Protein AF-A0A151J7J8-F1 (afdb_monomer)

Mean predicted aligned error: 18.82 Å

Sequence (257 aa):
MEELANWPDKIGDIQYVINNTFHSSIKASLSKLLLGYDKRNHLDSSLIRFLNDLAKTTLVAEILEETRNRDGDIAIKASDKLKQYNKLYYDKHHKTPFLYITHSFVLLHYSASSRTILRRIFALTPTAYKFLEIGIAVEPISYVEITIGDTRIGGNRIVLPQVMWTAFVKKRVDIEQLMQSPTPSSSLVIQGLQTELVKIHDVDNVKLSLCKKCLYTKPSILFMLELEQCVEHVYCELCQYTNGVSEKFKYFVTYLR

Secondary structure (DSSP, 8-state):
------HHHHHHHHHHHHHHSPBTTTTB-HHHHHHS------TTHHHHHHHHHHHHHH--HHHHHHHHHHHHHHHHHHHHHHHHHHHHHHHHH--------TT-PPPP---TT--EEEEEEEESSTTS-EEEEEEEE-STT-EEEEEEEE-STT--EEEE-HHHHHHHHHTHHHHHHHHT-SSTT-EEEETTEEEEEEEETTEEEEEEEETTEEEEESTHHHHHHHTHHHHHHHHHHHHHHHHHHHHHHHHHHHHT-

Nearest PDB structures (foldseek):
  8vl4-assembly1_A  TM=4.090E-01  e=9.868E-01  synthetic construct
  1hl6-assembly1_B  TM=2.237E-01  e=4.461E-01  Drosophila melanogaster
  2x5t-assembly1_A-2  TM=3.992E-01  e=6.786E+00  Sulfolobus islandicus rudivirus 1 variant XX

Foldseek 3Di:
DDDPPDVVVCPVVVVVCQQQPADPVVRGGNCCVVVVDHPPDDPCPVVVVVVVVCVVVVDPPVVVVVVVVVVVVVVVVVVVVVVVVVVVVCVVPPDDPPPPPVPDFDDDDDDVPAQWDSKDWDQLDPVSQKIWMWTWRQDLQIAIWIWTWGDPDVIFIDIADPVQVVQLLVCLVVVVVQVVDPDQFDWDAGPQFIWGFHADPNDTWIWTDHDPTIDIHHVSSNVVSVCVVVNVVSNVVNRVCRVVSSVVSVVVVVVVD

Radius of gyration: 28.57 Å; Cα contacts (8 Å, |Δi|>4): 265; chains: 1; bounding box: 72×51×80 Å

pLDDT: mean 77.73, std 14.64, range [35.25, 93.81]

Organism: NCBI:txid471704

Solvent-accessible surface area (backbone atoms only — not comparable to full-atom values): 15104 Å² total; per-residue (Å²): 143,85,86,89,83,57,67,76,81,41,46,63,59,52,52,49,49,65,33,62,44,74,36,79,92,76,75,42,21,57,43,31,72,76,69,72,51,78,85,80,84,55,91,58,52,64,54,55,50,50,52,54,51,49,57,64,74,72,50,69,63,68,62,58,51,52,50,52,49,52,52,49,52,51,52,50,53,51,50,52,50,50,51,51,50,52,48,54,52,43,63,74,69,54,70,74,80,66,82,75,59,89,90,72,84,61,84,85,79,84,48,101,83,58,63,55,42,82,54,46,76,44,64,50,37,99,83,49,48,31,34,42,35,39,22,35,36,70,41,84,76,28,43,74,42,37,33,42,35,42,71,54,91,89,40,48,67,48,75,41,56,68,73,46,48,56,53,50,53,75,38,44,67,63,53,54,52,57,75,69,49,92,57,84,67,52,69,49,74,49,92,68,39,34,41,33,40,42,70,58,97,88,37,83,31,36,35,42,33,44,92,94,43,58,45,81,39,58,81,38,59,57,61,54,54,72,38,49,67,62,51,52,51,53,51,58,57,50,51,72,46,24,62,62,50,15,53,51,47,48,52,51,58,62,74,76,105

Structure (mmCIF, N/CA/C/O backbone):
data_AF-A0A151J7J8-F1
#
_entry.id   AF-A0A151J7J8-F1
#
loop_
_atom_site.group_PDB
_atom_site.id
_atom_site.type_symbol
_atom_site.label_atom_id
_atom_site.label_alt_id
_atom_site.label_comp_id
_atom_site.label_asym_id
_atom_site.label_entity_id
_atom_site.label_seq_id
_atom_site.pdbx_PDB_ins_code
_atom_site.Cartn_x
_atom_site.Cartn_y
_atom_site.Cartn_z
_atom_site.occupancy
_atom_site.B_iso_or_equiv
_atom_site.auth_seq_id
_atom_site.auth_comp_id
_atom_site.auth_asym_id
_atom_site.auth_atom_id
_atom_site.pdbx_PDB_model_num
ATOM 1 N N . MET A 1 1 ? 4.354 3.310 -64.035 1.00 43.09 1 MET A N 1
ATOM 2 C CA . MET A 1 1 ? 3.870 3.614 -62.673 1.00 43.09 1 MET A CA 1
ATOM 3 C C . MET A 1 1 ? 2.835 2.548 -62.355 1.00 43.09 1 MET A C 1
ATOM 5 O O . MET A 1 1 ? 1.650 2.809 -62.445 1.00 43.09 1 MET A O 1
ATOM 9 N N . GLU A 1 2 ? 3.285 1.311 -62.155 1.00 51.16 2 GLU A N 1
ATOM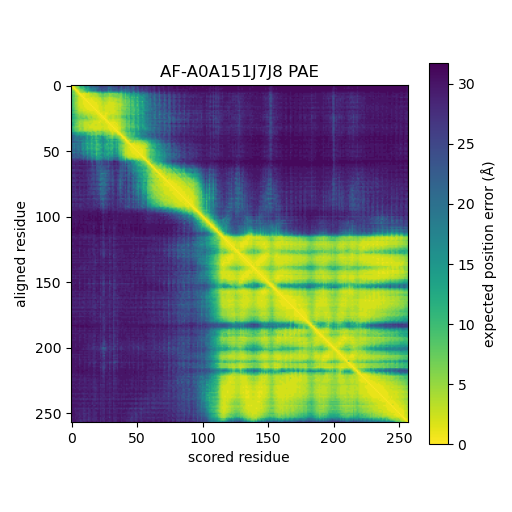 10 C CA . GLU A 1 2 ? 2.396 0.149 -62.050 1.00 51.16 2 GLU A CA 1
ATOM 11 C C . GLU A 1 2 ? 3.191 -0.995 -61.409 1.00 51.16 2 GLU A C 1
ATOM 13 O O . GLU A 1 2 ? 3.944 -1.670 -62.093 1.00 51.16 2 GLU A O 1
ATOM 18 N N . GLU A 1 3 ? 3.136 -1.115 -60.079 1.00 52.53 3 GLU A N 1
ATOM 19 C CA . GLU A 1 3 ? 3.556 -2.324 -59.339 1.00 52.53 3 GLU A CA 1
ATOM 20 C C . GLU A 1 3 ? 3.106 -2.260 -57.862 1.00 52.53 3 GLU A C 1
ATOM 22 O O . GLU A 1 3 ? 3.833 -2.582 -56.928 1.00 52.53 3 GLU A O 1
ATOM 27 N N . LEU A 1 4 ? 1.879 -1.788 -57.615 1.00 57.44 4 LEU A N 1
ATOM 28 C CA . LEU A 1 4 ? 1.305 -1.691 -56.261 1.00 57.44 4 LEU A CA 1
ATOM 29 C C . LEU A 1 4 ? 0.041 -2.549 -56.114 1.00 57.44 4 LEU A C 1
ATOM 31 O O . LEU A 1 4 ? -0.886 -2.206 -55.387 1.00 57.44 4 LEU A O 1
ATOM 35 N N . ALA A 1 5 ? 0.007 -3.681 -56.819 1.00 61.94 5 ALA A N 1
ATOM 36 C CA . ALA A 1 5 ? -1.122 -4.602 -56.849 1.00 61.94 5 ALA A CA 1
ATOM 37 C C . ALA A 1 5 ? -0.647 -6.043 -56.620 1.00 61.94 5 ALA A C 1
ATOM 39 O O . ALA A 1 5 ? -0.431 -6.767 -57.582 1.00 61.94 5 ALA A O 1
ATOM 40 N N . ASN A 1 6 ? -0.427 -6.418 -55.350 1.00 68.56 6 ASN A N 1
ATOM 41 C CA . ASN A 1 6 ? -0.620 -7.792 -54.836 1.00 68.56 6 ASN A CA 1
ATOM 42 C C . ASN A 1 6 ? -0.283 -7.962 -53.341 1.00 68.56 6 ASN A C 1
ATOM 44 O O . ASN A 1 6 ? 0.168 -9.014 -52.894 1.00 68.56 6 ASN A O 1
ATOM 48 N N . TRP A 1 7 ? -0.507 -6.932 -52.518 1.00 72.19 7 TRP A N 1
ATOM 49 C CA . TRP A 1 7 ? -0.252 -7.042 -51.078 1.00 72.19 7 TRP A CA 1
ATOM 50 C C . TRP A 1 7 ? -1.057 -8.158 -50.368 1.00 72.19 7 TRP A C 1
ATOM 52 O O . TRP A 1 7 ? -0.475 -8.772 -49.472 1.00 72.19 7 TRP A O 1
ATOM 62 N N . PRO A 1 8 ? -2.315 -8.496 -50.749 1.00 82.31 8 PRO A N 1
ATOM 63 C CA . PRO A 1 8 ? -3.064 -9.572 -50.096 1.00 82.31 8 PRO A CA 1
ATOM 64 C C . PRO A 1 8 ? -2.399 -10.937 -50.303 1.00 82.31 8 PRO A C 1
ATOM 66 O O . PRO A 1 8 ? 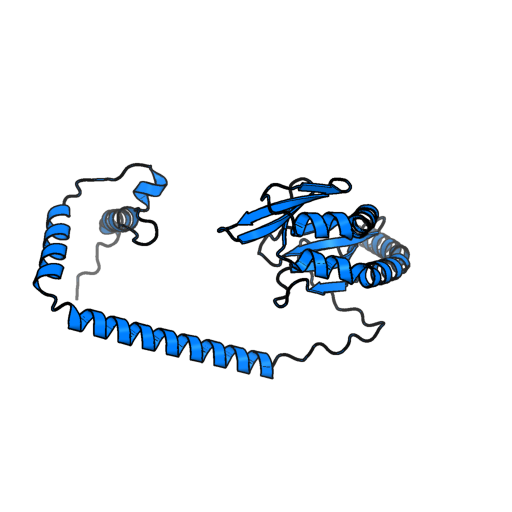-2.266 -11.709 -49.355 1.00 82.31 8 PRO A O 1
ATOM 69 N N . ASP A 1 9 ? -1.871 -11.176 -51.504 1.00 82.44 9 ASP A N 1
ATOM 70 C CA . ASP A 1 9 ? -1.157 -12.407 -51.861 1.00 82.44 9 ASP A CA 1
ATOM 71 C C . ASP A 1 9 ? 0.191 -12.530 -51.129 1.00 82.44 9 ASP A C 1
ATOM 73 O O . ASP A 1 9 ? 0.762 -13.616 -51.041 1.00 82.44 9 ASP A O 1
ATOM 77 N N . LYS A 1 10 ? 0.697 -11.426 -50.560 1.00 80.12 10 LYS A N 1
ATOM 78 C CA . LYS A 1 10 ? 1.941 -11.362 -49.778 1.00 80.12 10 LYS A CA 1
ATOM 79 C C . LYS A 1 10 ? 1.739 -11.394 -48.269 1.00 80.12 10 LYS A C 1
ATOM 81 O O . LYS A 1 10 ? 2.725 -11.514 -47.542 1.00 80.12 10 LYS A O 1
ATOM 86 N N . ILE A 1 11 ? 0.500 -11.354 -47.771 1.00 83.06 11 ILE A N 1
ATOM 87 C CA . ILE A 1 11 ? 0.234 -11.433 -46.325 1.00 83.06 11 ILE A CA 1
ATOM 88 C C . ILE A 1 11 ? 0.779 -12.737 -45.738 1.00 83.06 11 ILE A C 1
ATOM 90 O O . ILE A 1 11 ? 1.384 -12.708 -44.668 1.00 83.06 11 ILE A O 1
ATOM 94 N N . GLY A 1 12 ? 0.603 -13.862 -46.439 1.00 80.44 12 GLY A N 1
ATOM 95 C CA . GLY A 1 12 ? 1.114 -15.161 -45.992 1.00 80.44 12 GLY A CA 1
ATOM 96 C C . GLY A 1 12 ? 2.635 -15.158 -45.824 1.00 80.44 12 GLY A C 1
ATOM 97 O O . GLY A 1 12 ? 3.141 -15.571 -44.779 1.00 80.44 12 GLY A O 1
ATOM 98 N N . ASP A 1 13 ? 3.349 -14.605 -46.807 1.00 77.50 13 ASP A N 1
ATOM 99 C CA . ASP A 1 13 ? 4.809 -14.469 -46.793 1.00 77.50 13 ASP A CA 1
ATOM 100 C C . ASP A 1 13 ? 5.272 -13.551 -45.647 1.00 77.50 13 ASP A C 1
ATOM 102 O O . ASP A 1 13 ? 6.179 -13.890 -44.886 1.00 77.50 13 ASP A O 1
ATOM 106 N N . ILE A 1 14 ? 4.606 -12.407 -45.459 1.00 77.88 14 ILE A N 1
ATOM 107 C CA . ILE A 1 14 ? 4.923 -11.442 -44.395 1.00 77.88 14 ILE A CA 1
ATOM 108 C C . ILE A 1 14 ? 4.687 -12.056 -43.011 1.00 77.88 14 ILE A C 1
ATOM 110 O O . ILE A 1 14 ? 5.547 -11.971 -42.131 1.00 77.88 14 ILE A O 1
ATOM 114 N N . GLN A 1 15 ? 3.542 -12.708 -42.809 1.00 80.88 15 GLN A N 1
ATOM 115 C CA . GLN A 1 15 ? 3.214 -13.370 -41.549 1.00 80.88 15 GLN A CA 1
ATOM 116 C C . GLN A 1 15 ? 4.198 -14.507 -41.253 1.00 80.88 15 GLN A C 1
ATOM 118 O O . GLN A 1 15 ? 4.600 -14.702 -40.103 1.00 80.88 15 GLN A O 1
ATOM 123 N N . TYR A 1 16 ? 4.630 -15.233 -42.285 1.00 80.44 16 TYR A N 1
ATOM 124 C CA . TYR A 1 16 ? 5.657 -16.254 -42.159 1.00 80.44 16 TYR A CA 1
ATOM 125 C C . TYR A 1 16 ? 6.996 -15.664 -41.696 1.00 80.44 16 TYR A C 1
ATOM 127 O O . TYR A 1 16 ? 7.579 -16.179 -40.737 1.00 80.44 16 TYR A O 1
ATOM 135 N N . VAL A 1 17 ? 7.457 -14.570 -42.310 1.00 78.19 17 VAL A N 1
ATOM 136 C CA . VAL A 1 17 ? 8.714 -13.899 -41.940 1.00 78.19 17 VAL A CA 1
ATOM 137 C C . VAL A 1 17 ? 8.657 -13.387 -40.501 1.00 78.19 17 VAL A C 1
ATOM 139 O O . VAL A 1 17 ? 9.540 -13.709 -39.705 1.00 78.19 17 VAL A O 1
ATOM 142 N N . ILE A 1 18 ? 7.602 -12.662 -40.123 1.00 81.06 18 ILE A N 1
ATOM 143 C CA . ILE A 1 18 ? 7.459 -12.097 -38.771 1.00 81.06 18 ILE A CA 1
ATOM 144 C C . ILE A 1 18 ? 7.490 -13.201 -37.706 1.00 81.06 18 ILE A C 1
ATOM 146 O O . ILE A 1 18 ? 8.188 -13.081 -36.700 1.00 81.06 18 ILE A O 1
ATOM 150 N N . ASN A 1 19 ? 6.780 -14.306 -37.939 1.00 81.38 19 ASN A N 1
ATOM 151 C CA . ASN A 1 19 ? 6.660 -15.368 -36.945 1.00 81.38 19 ASN A CA 1
ATOM 152 C C . ASN A 1 19 ? 7.917 -16.236 -36.812 1.00 81.38 19 ASN A C 1
ATOM 154 O O . ASN A 1 19 ? 8.114 -16.851 -35.763 1.00 81.38 19 ASN A O 1
ATOM 158 N N . ASN A 1 20 ? 8.764 -16.305 -37.843 1.00 77.38 20 ASN A N 1
ATOM 159 C CA . ASN A 1 20 ? 9.940 -17.182 -37.864 1.00 77.38 20 ASN A CA 1
ATOM 160 C C . ASN A 1 20 ? 11.280 -16.433 -37.811 1.00 77.38 20 ASN A C 1
ATOM 162 O O . ASN A 1 20 ? 12.325 -17.076 -37.729 1.00 77.38 20 ASN A O 1
ATOM 166 N N . THR A 1 21 ? 11.274 -15.099 -37.787 1.00 79.38 21 THR A N 1
ATOM 167 C CA . THR A 1 21 ? 12.495 -14.309 -37.590 1.00 79.38 21 THR A CA 1
ATOM 168 C C . THR A 1 21 ? 13.031 -14.500 -36.169 1.00 79.38 21 THR A C 1
ATOM 170 O O . THR A 1 21 ? 12.295 -14.428 -35.182 1.00 79.38 21 THR A O 1
ATOM 173 N N . PHE A 1 22 ? 14.332 -14.765 -36.060 1.00 78.75 22 PHE A N 1
ATOM 174 C CA . PHE A 1 22 ? 15.010 -14.963 -34.783 1.00 78.75 22 PHE A CA 1
ATOM 175 C C . PHE A 1 22 ? 15.194 -13.636 -34.043 1.00 78.75 22 PHE A C 1
ATOM 177 O O . PHE A 1 22 ? 15.801 -12.702 -34.566 1.00 78.75 22 PHE A O 1
ATOM 184 N N . HIS A 1 23 ? 14.734 -13.572 -32.793 1.00 79.50 23 HIS A N 1
ATOM 185 C CA . HIS A 1 23 ? 14.950 -12.415 -31.935 1.00 79.50 23 HIS A CA 1
ATOM 186 C C . HIS A 1 23 ? 16.185 -12.622 -31.049 1.00 79.50 23 HIS A C 1
ATOM 188 O O . HIS A 1 23 ? 16.201 -13.497 -30.179 1.00 79.50 23 HIS A O 1
ATOM 194 N N . SER A 1 24 ? 17.206 -11.775 -31.203 1.00 73.31 24 SER A N 1
ATOM 195 C CA . SER A 1 24 ? 18.504 -11.925 -30.522 1.00 73.31 24 SER A CA 1
ATOM 196 C C . SER A 1 24 ? 18.418 -11.868 -28.991 1.00 73.31 24 SER A C 1
ATOM 198 O O . SER A 1 24 ? 19.052 -12.679 -28.319 1.00 73.31 24 SER A O 1
ATOM 200 N N . SER A 1 25 ? 17.592 -10.982 -28.423 1.00 72.75 25 SER A N 1
ATOM 201 C CA . SER A 1 25 ? 17.438 -10.856 -26.961 1.00 72.75 25 SER A CA 1
ATOM 202 C C . SER A 1 25 ? 16.738 -12.049 -26.302 1.00 72.75 25 SER A C 1
ATOM 204 O O . SER A 1 25 ? 17.083 -12.414 -25.183 1.00 72.75 25 SER A O 1
ATOM 206 N N . ILE A 1 26 ? 15.765 -12.662 -26.985 1.00 78.06 26 ILE A N 1
ATOM 207 C CA . ILE A 1 26 ? 14.956 -13.776 -26.454 1.00 78.06 26 ILE A CA 1
ATOM 208 C C . ILE A 1 26 ? 15.567 -15.128 -26.863 1.00 78.06 26 ILE A C 1
ATOM 210 O O . ILE A 1 26 ? 15.209 -16.175 -26.333 1.00 78.06 26 ILE A O 1
ATOM 214 N N . LYS A 1 27 ? 16.528 -15.108 -27.796 1.00 81.81 27 LYS A N 1
ATOM 215 C CA . LYS A 1 27 ? 17.177 -16.285 -28.384 1.00 81.81 27 LYS A CA 1
ATOM 216 C C . LYS A 1 27 ? 16.174 -17.290 -28.979 1.00 81.81 27 LYS A C 1
ATOM 218 O O . LYS A 1 27 ? 16.425 -18.497 -28.997 1.00 81.81 27 LYS A O 1
ATOM 223 N N . ALA A 1 28 ? 15.038 -16.794 -29.474 1.00 82.06 28 ALA A N 1
ATOM 224 C CA . ALA A 1 28 ? 13.950 -17.586 -30.047 1.00 82.06 28 ALA A CA 1
ATOM 225 C C . ALA A 1 28 ? 13.150 -16.778 -31.085 1.00 82.06 28 ALA A C 1
ATOM 227 O O . ALA A 1 28 ? 13.176 -15.547 -31.071 1.00 82.06 28 ALA A O 1
ATOM 228 N N . SER A 1 29 ? 12.439 -17.471 -31.980 1.00 83.19 29 SER A N 1
ATOM 229 C CA . SER A 1 29 ? 11.393 -16.886 -32.829 1.00 83.19 29 SER A CA 1
ATOM 230 C C . SER A 1 29 ? 10.035 -16.927 -32.121 1.00 83.19 29 SER A C 1
ATOM 232 O O . SER A 1 29 ? 9.831 -17.698 -31.177 1.00 83.19 29 SER A O 1
ATOM 234 N N . LEU A 1 30 ? 9.077 -16.133 -32.602 1.00 82.81 30 LEU A N 1
ATOM 235 C CA . LEU A 1 30 ? 7.724 -16.113 -32.047 1.00 82.81 30 LEU A CA 1
ATOM 236 C C . LEU A 1 30 ? 7.020 -17.473 -32.211 1.00 82.81 30 LEU A C 1
ATOM 238 O O . LEU A 1 30 ? 6.363 -17.945 -31.287 1.00 82.81 30 LEU A O 1
ATOM 242 N N . SER A 1 31 ? 7.235 -18.154 -33.342 1.00 83.25 31 SER A N 1
ATOM 243 C CA . SER A 1 31 ? 6.735 -19.512 -33.592 1.00 83.25 31 SER A CA 1
ATOM 244 C C . SER A 1 31 ? 7.293 -20.540 -32.606 1.00 83.25 31 SER A C 1
ATOM 246 O O . SER A 1 31 ? 6.549 -21.393 -32.124 1.00 83.25 31 SER A O 1
ATOM 248 N N . LYS A 1 32 ? 8.573 -20.423 -32.237 1.00 83.62 32 LYS A N 1
ATOM 249 C CA . LYS A 1 32 ? 9.222 -21.295 -31.251 1.00 83.62 32 LYS A CA 1
ATOM 250 C C . LYS A 1 32 ? 8.682 -21.074 -29.839 1.00 83.62 32 LYS A C 1
ATOM 252 O O . LYS A 1 32 ? 8.519 -22.039 -29.101 1.00 83.62 32 LYS A O 1
ATOM 257 N N . LEU A 1 33 ? 8.386 -19.826 -29.475 1.00 84.12 33 LEU A N 1
ATOM 258 C CA . LEU A 1 33 ? 7.772 -19.490 -28.185 1.00 84.12 33 LEU A CA 1
ATOM 259 C C . LEU A 1 33 ? 6.326 -19.984 -28.089 1.00 84.12 33 LEU A C 1
ATOM 261 O O . LEU A 1 33 ? 5.919 -20.473 -27.042 1.00 84.12 33 LEU A O 1
ATOM 265 N N . LEU A 1 34 ? 5.561 -19.853 -29.175 1.00 83.19 34 LEU A N 1
ATOM 266 C CA . LEU A 1 34 ? 4.136 -20.172 -29.184 1.00 83.19 34 LEU A CA 1
ATOM 267 C C . LEU A 1 34 ? 3.861 -21.675 -29.336 1.00 83.19 34 LEU A C 1
ATOM 269 O O . LEU A 1 34 ? 2.937 -22.191 -28.718 1.00 83.19 34 LEU A O 1
ATOM 273 N N . LEU A 1 35 ? 4.641 -22.371 -30.170 1.00 82.25 35 LEU A N 1
ATOM 274 C CA . LEU A 1 35 ? 4.372 -23.760 -30.566 1.00 82.25 35 LEU A CA 1
ATOM 275 C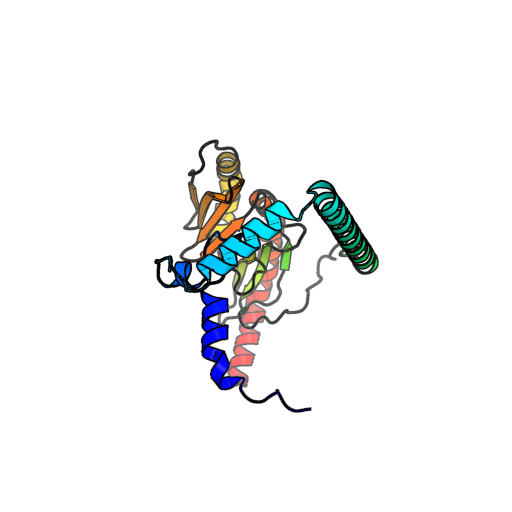 C . LEU A 1 35 ? 5.427 -24.758 -30.067 1.00 82.25 35 LEU A C 1
ATOM 277 O O . LEU A 1 35 ? 5.262 -25.962 -30.241 1.00 82.25 35 LEU A O 1
ATOM 281 N N . GLY A 1 36 ? 6.514 -24.287 -29.450 1.00 77.81 36 GLY A N 1
ATOM 282 C CA . GLY A 1 36 ? 7.513 -25.139 -28.797 1.00 77.81 36 GLY A CA 1
ATOM 283 C C . GLY A 1 36 ? 8.473 -25.886 -29.731 1.00 77.81 36 GLY A C 1
ATOM 284 O O . GLY A 1 36 ? 9.344 -26.600 -29.241 1.00 77.81 36 GLY A O 1
ATOM 285 N N . TYR A 1 37 ? 8.376 -25.717 -31.054 1.00 67.06 37 TYR A N 1
ATOM 286 C CA . TYR A 1 37 ? 9.304 -26.319 -32.015 1.00 67.06 37 TYR A CA 1
ATOM 287 C C . TYR A 1 37 ? 9.989 -25.277 -32.901 1.00 67.06 37 TYR A C 1
ATOM 289 O O . TYR A 1 37 ? 9.431 -24.243 -33.262 1.00 67.06 37 TYR A O 1
ATOM 297 N N . ASP A 1 38 ? 11.240 -25.573 -33.244 1.00 62.56 38 ASP A N 1
ATOM 298 C CA . ASP A 1 38 ? 12.091 -24.753 -34.098 1.00 62.56 38 ASP A CA 1
ATOM 299 C C . ASP A 1 38 ? 11.994 -25.295 -35.531 1.00 62.56 38 ASP A C 1
ATOM 301 O O . ASP A 1 38 ? 12.341 -26.455 -35.772 1.00 62.56 38 ASP A O 1
ATOM 305 N N . LYS A 1 39 ? 11.496 -24.501 -36.487 1.00 62.06 39 LYS A N 1
ATOM 306 C CA . LYS A 1 39 ? 11.446 -24.907 -37.902 1.00 62.06 39 LYS A CA 1
ATOM 307 C C . LYS A 1 39 ? 12.849 -24.820 -38.510 1.00 62.06 39 LYS A C 1
ATOM 309 O O . LYS A 1 39 ? 13.188 -23.882 -39.224 1.00 62.06 39 LYS A O 1
ATOM 314 N N . ARG A 1 40 ? 13.681 -25.816 -38.211 1.00 52.34 40 ARG A N 1
ATOM 315 C CA . ARG A 1 40 ? 14.976 -26.025 -38.867 1.00 52.34 40 ARG A CA 1
ATOM 316 C C . ARG A 1 40 ? 14.705 -26.558 -40.282 1.00 52.34 40 ARG A C 1
ATOM 318 O O . ARG A 1 40 ? 13.955 -27.519 -40.410 1.00 52.34 40 ARG A O 1
ATOM 325 N N . ASN A 1 41 ? 15.307 -25.935 -41.303 1.00 55.88 41 ASN A N 1
ATOM 326 C CA . ASN A 1 41 ? 15.173 -26.208 -42.755 1.00 55.88 41 ASN A CA 1
ATOM 327 C C . ASN A 1 41 ? 14.118 -25.374 -43.512 1.00 55.88 41 ASN A C 1
ATOM 329 O O . ASN A 1 41 ? 13.270 -25.918 -44.215 1.00 55.88 41 ASN A O 1
ATOM 333 N N . HIS A 1 42 ? 14.186 -24.043 -43.422 1.00 63.91 42 HIS A N 1
ATOM 334 C CA . HIS A 1 42 ? 13.498 -23.186 -44.394 1.00 63.91 42 HIS A CA 1
ATOM 335 C C . HIS A 1 42 ? 14.274 -23.132 -45.730 1.00 63.91 42 HIS A C 1
ATOM 337 O O . HIS A 1 42 ? 15.504 -23.274 -45.751 1.00 63.91 42 HIS A O 1
ATOM 343 N N . LEU A 1 43 ? 13.560 -22.898 -46.839 1.00 59.75 43 LEU A N 1
ATOM 344 C CA . LEU A 1 43 ? 14.117 -22.755 -48.198 1.00 59.75 43 LEU A CA 1
ATOM 345 C C . LEU A 1 43 ? 15.248 -21.708 -48.263 1.00 59.75 43 LEU A C 1
ATOM 347 O O . LEU A 1 43 ? 16.248 -21.910 -48.945 1.00 59.75 43 LEU A O 1
ATOM 351 N N . ASP A 1 44 ? 15.160 -20.657 -47.444 1.00 59.91 44 ASP A N 1
ATOM 352 C CA . ASP A 1 44 ? 16.117 -19.540 -47.459 1.00 59.91 44 ASP A CA 1
ATOM 353 C C . ASP A 1 44 ? 17.400 -19.800 -46.645 1.00 59.91 44 ASP A C 1
ATOM 355 O O . ASP A 1 44 ? 18.213 -18.902 -46.437 1.00 59.91 44 ASP A O 1
ATOM 359 N N . SER A 1 45 ? 17.604 -21.017 -46.129 1.00 66.19 45 SER A N 1
ATOM 360 C CA . SER A 1 45 ? 18.740 -21.339 -45.245 1.00 66.19 45 SER A CA 1
ATOM 361 C C . SER A 1 45 ? 20.077 -21.207 -45.969 1.00 66.19 45 SER A C 1
ATOM 363 O O . SER A 1 45 ? 21.062 -20.748 -45.388 1.00 66.19 45 SER A O 1
ATOM 365 N N . SER A 1 46 ? 20.085 -21.505 -47.269 1.00 62.41 46 SER A N 1
ATOM 366 C CA . SER A 1 46 ? 21.234 -21.271 -48.141 1.00 62.41 46 SER A CA 1
ATOM 367 C C . SER A 1 46 ? 21.524 -19.778 -48.324 1.00 62.41 46 SER A C 1
ATOM 369 O O . SER A 1 46 ? 22.686 -19.379 -48.294 1.00 62.41 46 SER A O 1
ATOM 371 N N . LEU A 1 47 ? 20.484 -18.944 -48.451 1.00 65.12 47 LEU A N 1
ATOM 372 C CA . LEU A 1 47 ? 20.620 -17.493 -48.600 1.00 65.12 47 LEU A CA 1
ATOM 373 C C . LEU A 1 47 ? 21.119 -16.846 -47.303 1.00 65.12 47 LEU A C 1
ATOM 375 O O . LEU A 1 47 ? 22.047 -16.048 -47.338 1.00 65.12 47 LEU A O 1
ATOM 379 N N . ILE A 1 48 ? 20.569 -17.234 -46.150 1.00 65.94 48 ILE A N 1
ATOM 380 C CA . ILE A 1 48 ? 21.031 -16.743 -44.844 1.00 65.94 48 ILE A CA 1
ATOM 381 C C . ILE A 1 48 ? 22.487 -17.146 -44.594 1.00 65.94 48 ILE A C 1
ATOM 383 O O . ILE A 1 48 ? 23.268 -16.344 -44.084 1.00 65.94 48 ILE A O 1
ATOM 387 N N . ARG A 1 49 ? 22.884 -18.370 -44.960 1.00 70.25 49 ARG A N 1
ATOM 388 C CA . ARG A 1 49 ? 24.282 -18.803 -44.845 1.00 70.25 49 ARG A CA 1
ATOM 389 C C . ARG A 1 49 ? 25.190 -17.982 -45.760 1.00 70.25 49 ARG A C 1
ATOM 391 O O . ARG A 1 49 ? 26.194 -17.467 -45.288 1.00 70.25 49 ARG A O 1
ATOM 398 N N . PHE A 1 50 ? 24.787 -17.785 -47.014 1.00 74.50 50 PHE A N 1
ATOM 399 C CA . PHE A 1 50 ? 25.517 -16.958 -47.973 1.00 74.50 50 PHE A CA 1
ATOM 400 C C . PHE A 1 50 ? 25.675 -15.509 -47.494 1.00 74.50 50 PHE A C 1
ATOM 402 O O . PHE A 1 50 ? 26.778 -14.983 -47.525 1.00 74.50 50 PHE A O 1
ATOM 409 N N . LEU A 1 51 ? 24.612 -14.877 -46.986 1.00 68.50 51 LEU A N 1
ATOM 410 C CA . LEU A 1 51 ? 24.665 -13.513 -46.451 1.00 68.50 51 LEU A CA 1
ATOM 411 C C . LEU A 1 51 ? 25.552 -13.410 -45.205 1.00 68.50 51 LEU A C 1
ATOM 413 O O . LEU A 1 51 ? 26.271 -12.428 -45.050 1.00 68.50 51 LEU A O 1
ATOM 417 N N . ASN A 1 52 ? 25.539 -14.422 -44.334 1.00 67.12 52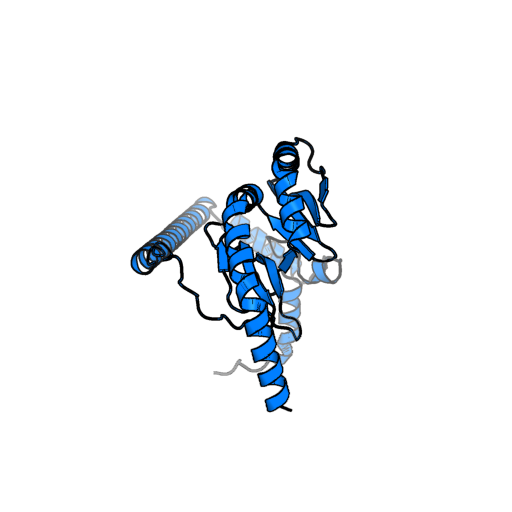 ASN A N 1
ATOM 418 C CA . ASN A 1 52 ? 26.429 -14.470 -43.174 1.00 67.12 52 ASN A CA 1
ATOM 419 C C . ASN A 1 52 ? 27.891 -14.671 -43.574 1.00 67.12 52 ASN A C 1
ATOM 421 O O . ASN A 1 52 ? 28.772 -14.073 -42.963 1.00 67.12 52 ASN A O 1
ATOM 425 N N . ASP A 1 53 ? 28.157 -15.492 -44.585 1.00 74.69 53 ASP A N 1
ATOM 426 C CA . ASP A 1 53 ? 29.510 -15.694 -45.095 1.00 74.69 53 ASP A CA 1
ATOM 427 C C . ASP A 1 53 ? 30.003 -14.436 -45.824 1.00 74.69 53 ASP A C 1
ATOM 429 O O . ASP A 1 53 ? 31.120 -13.999 -45.567 1.00 74.69 53 ASP A O 1
ATOM 433 N N . LEU A 1 54 ? 29.138 -13.768 -46.597 1.00 64.62 54 LEU A N 1
ATOM 434 C CA . LEU A 1 54 ? 29.415 -12.483 -47.244 1.00 64.62 54 LEU A CA 1
ATOM 435 C C . LEU A 1 54 ? 29.694 -11.370 -46.220 1.00 64.62 54 LEU A C 1
ATOM 437 O O . LEU A 1 54 ? 30.631 -10.589 -46.393 1.00 64.62 54 LEU A O 1
ATOM 441 N N . ALA A 1 55 ? 28.910 -11.306 -45.139 1.00 59.25 55 ALA A N 1
ATOM 442 C CA . ALA A 1 55 ? 29.126 -10.371 -44.038 1.00 59.25 55 ALA A CA 1
ATOM 443 C C . ALA A 1 55 ? 30.453 -10.643 -43.312 1.00 59.25 55 ALA A C 1
ATOM 445 O O . ALA A 1 55 ? 31.126 -9.703 -42.901 1.00 59.25 55 ALA A O 1
ATOM 446 N N . LYS A 1 56 ? 30.870 -11.910 -43.198 1.00 63.12 56 LYS A N 1
ATOM 447 C CA . LYS A 1 56 ? 32.171 -12.278 -42.621 1.00 63.12 56 LYS A CA 1
ATOM 448 C C . LYS A 1 56 ? 33.347 -11.966 -43.546 1.00 63.12 56 LYS A C 1
ATOM 450 O O . LYS A 1 56 ? 34.404 -11.605 -43.045 1.00 63.12 56 LYS A O 1
ATOM 455 N N . THR A 1 57 ? 33.196 -12.102 -44.866 1.00 59.53 57 THR A N 1
ATOM 456 C CA . THR A 1 57 ? 34.292 -11.870 -45.826 1.00 59.53 57 THR A CA 1
ATOM 457 C C . THR A 1 57 ? 34.464 -10.412 -46.239 1.00 59.53 57 THR A C 1
ATOM 459 O O . THR A 1 57 ? 35.559 -10.030 -46.633 1.00 59.53 57 THR A O 1
ATOM 462 N N . THR A 1 58 ? 33.413 -9.592 -46.168 1.00 48.41 58 THR A N 1
ATOM 463 C CA . THR A 1 58 ? 33.438 -8.209 -46.693 1.00 48.41 58 THR A CA 1
ATOM 464 C C . THR A 1 58 ? 33.752 -7.160 -45.616 1.00 48.41 58 THR A C 1
ATOM 466 O O . THR A 1 58 ? 33.983 -5.997 -45.936 1.00 48.41 58 THR A O 1
ATOM 469 N N . LEU A 1 59 ? 33.787 -7.535 -44.333 1.00 50.00 59 LEU A N 1
ATOM 470 C CA . LEU A 1 59 ? 33.954 -6.585 -43.234 1.00 50.00 59 LEU A CA 1
ATOM 471 C C . LEU A 1 59 ? 35.383 -6.568 -42.689 1.00 50.00 59 LEU A C 1
ATOM 473 O O . LEU A 1 59 ? 35.790 -7.429 -41.914 1.00 50.00 59 LEU A O 1
ATOM 477 N N . VAL A 1 60 ? 36.106 -5.497 -43.022 1.00 54.12 60 VAL A N 1
ATOM 478 C CA . VAL A 1 60 ? 37.149 -4.939 -42.155 1.00 54.12 60 VAL A CA 1
ATOM 479 C C . VAL A 1 60 ? 36.469 -4.594 -40.825 1.00 54.12 60 VAL A C 1
ATOM 481 O O . VAL A 1 60 ? 35.790 -3.574 -40.709 1.00 54.12 60 VAL A O 1
ATOM 484 N N . ALA A 1 61 ? 36.572 -5.504 -39.854 1.00 54.19 61 ALA A N 1
ATOM 485 C CA . ALA A 1 61 ? 35.854 -5.457 -38.580 1.00 54.19 61 ALA A CA 1
ATOM 486 C C . ALA A 1 61 ? 36.084 -4.150 -37.791 1.00 54.19 61 ALA A C 1
ATOM 488 O O . ALA A 1 61 ? 35.193 -3.709 -37.070 1.00 54.19 61 ALA A O 1
ATOM 489 N N . GLU A 1 62 ? 37.220 -3.479 -37.999 1.00 56.12 62 GLU A N 1
ATOM 490 C CA . GLU A 1 62 ? 37.571 -2.222 -37.322 1.00 56.12 62 GLU A CA 1
ATOM 491 C C . GLU A 1 62 ? 36.658 -1.039 -37.694 1.00 56.12 62 GLU A C 1
ATOM 493 O O . GLU A 1 62 ? 36.263 -0.271 -36.819 1.00 56.12 62 GLU A O 1
ATOM 498 N N . ILE A 1 63 ? 36.244 -0.899 -38.961 1.00 58.53 63 ILE A N 1
ATOM 499 C CA . ILE A 1 63 ? 35.473 0.280 -39.410 1.00 58.53 63 ILE A CA 1
ATOM 500 C C . ILE A 1 63 ? 34.038 0.237 -38.863 1.00 58.53 63 ILE A C 1
ATOM 502 O O . ILE A 1 63 ? 33.462 1.265 -38.500 1.00 58.53 63 ILE A O 1
ATOM 506 N N . LEU A 1 64 ? 33.445 -0.956 -38.772 1.00 56.41 64 LEU A N 1
ATOM 507 C CA . LEU A 1 64 ? 32.059 -1.115 -38.333 1.00 56.41 64 LEU A CA 1
ATOM 508 C C . LEU A 1 64 ? 31.932 -1.053 -36.804 1.00 56.41 64 LEU A C 1
ATOM 510 O O . LEU A 1 64 ? 30.958 -0.486 -36.308 1.00 56.41 64 LEU A O 1
ATOM 514 N N . GLU A 1 65 ? 32.928 -1.544 -36.058 1.00 57.22 65 GLU A N 1
ATOM 515 C CA . GLU A 1 65 ? 32.998 -1.338 -34.606 1.00 57.22 65 GLU A CA 1
ATOM 516 C C . GLU A 1 65 ? 33.207 0.134 -34.245 1.00 57.22 65 GLU A C 1
ATOM 518 O O . GLU A 1 65 ? 32.499 0.645 -33.379 1.00 57.22 65 GLU A O 1
ATOM 523 N N . GLU A 1 66 ? 34.081 0.861 -34.947 1.00 61.56 66 GLU A N 1
ATOM 524 C CA . GLU A 1 66 ? 34.243 2.301 -34.718 1.00 61.56 66 GLU A CA 1
ATOM 525 C C . GLU A 1 66 ? 32.967 3.096 -35.003 1.00 61.56 66 GLU A C 1
ATOM 527 O O . GLU A 1 66 ? 32.615 4.000 -34.241 1.00 61.56 66 GLU A O 1
ATOM 532 N N . THR A 1 67 ? 32.260 2.769 -36.088 1.00 59.34 67 THR A N 1
ATOM 533 C CA . THR A 1 67 ? 31.011 3.459 -36.442 1.00 59.34 67 THR A CA 1
ATOM 534 C C . THR A 1 67 ? 29.932 3.172 -35.397 1.00 59.34 67 THR A C 1
ATOM 536 O O . THR A 1 67 ? 29.262 4.083 -34.922 1.00 59.34 67 THR A O 1
ATOM 539 N N . ARG A 1 68 ? 29.840 1.920 -34.937 1.00 60.59 68 ARG A N 1
ATOM 540 C CA . ARG A 1 68 ? 28.892 1.495 -33.903 1.00 60.59 68 ARG A CA 1
ATOM 541 C C . ARG A 1 68 ? 29.212 2.081 -32.522 1.00 60.59 68 ARG A C 1
ATOM 543 O O . ARG A 1 68 ? 28.288 2.415 -31.783 1.00 60.59 68 ARG A O 1
ATOM 550 N N . ASN A 1 69 ? 30.492 2.250 -32.192 1.00 69.25 69 ASN A N 1
ATOM 551 C CA . ASN A 1 69 ? 30.933 2.934 -30.975 1.00 69.25 69 ASN A CA 1
ATOM 552 C C . ASN A 1 69 ? 30.608 4.433 -31.035 1.00 69.25 69 ASN A C 1
ATOM 554 O O . ASN A 1 69 ? 30.072 4.973 -30.070 1.00 69.25 69 ASN A O 1
ATOM 558 N N . ARG A 1 70 ? 30.822 5.091 -32.186 1.00 70.12 70 ARG A N 1
ATOM 559 C CA . ARG A 1 70 ? 30.403 6.490 -32.391 1.00 70.12 70 ARG A CA 1
ATOM 560 C C . ARG A 1 70 ? 28.893 6.659 -32.272 1.00 70.12 70 ARG A C 1
ATOM 562 O O . ARG A 1 70 ? 28.448 7.578 -31.590 1.00 70.12 70 ARG A O 1
ATOM 569 N N . ASP A 1 71 ? 28.110 5.773 -32.878 1.00 73.06 71 ASP A N 1
ATOM 570 C CA . ASP A 1 71 ? 26.647 5.817 -32.789 1.00 73.06 71 ASP A CA 1
ATOM 571 C C . ASP A 1 71 ? 26.163 5.563 -31.352 1.00 73.06 71 ASP A C 1
ATOM 573 O O . ASP A 1 71 ? 25.237 6.228 -30.878 1.00 73.06 71 ASP A O 1
ATOM 577 N N . GLY A 1 72 ? 26.836 4.665 -30.622 1.00 74.12 72 GLY A N 1
ATOM 578 C CA . GLY A 1 72 ? 26.625 4.440 -29.192 1.00 74.12 72 GLY A CA 1
ATOM 579 C C . GLY A 1 72 ? 26.887 5.695 -28.358 1.00 74.12 72 GLY A C 1
ATOM 580 O O . GLY A 1 72 ? 26.031 6.104 -27.572 1.00 74.12 72 GLY A O 1
ATOM 581 N N . ASP A 1 73 ? 28.016 6.364 -28.582 1.00 78.75 73 ASP A N 1
ATOM 582 C CA . ASP A 1 73 ? 28.370 7.608 -27.894 1.00 78.75 73 ASP A CA 1
ATOM 583 C C . ASP A 1 73 ? 27.399 8.749 -28.217 1.00 78.75 73 ASP A C 1
ATOM 585 O O . ASP A 1 73 ? 27.052 9.548 -27.341 1.00 78.75 73 ASP A O 1
ATOM 589 N N . ILE A 1 74 ? 26.926 8.832 -29.463 1.00 80.88 74 ILE A N 1
ATOM 590 C CA . ILE A 1 74 ? 25.918 9.810 -29.887 1.00 80.88 74 ILE A CA 1
ATOM 591 C C . ILE A 1 74 ? 24.584 9.535 -29.180 1.00 80.88 74 ILE A C 1
ATOM 593 O O . ILE A 1 74 ? 23.971 10.469 -28.654 1.00 80.88 74 ILE A O 1
ATOM 597 N N . ALA A 1 75 ? 24.157 8.272 -29.098 1.00 74.06 75 ALA A N 1
ATOM 598 C CA . ALA A 1 75 ? 22.931 7.882 -28.406 1.00 74.06 75 ALA A CA 1
ATOM 599 C C . ALA A 1 75 ? 23.006 8.145 -26.891 1.00 74.06 75 ALA A C 1
ATOM 601 O O . ALA A 1 75 ? 22.051 8.667 -26.307 1.00 74.06 75 ALA A O 1
ATOM 602 N N . ILE A 1 76 ? 24.147 7.858 -26.255 1.00 76.38 76 ILE A N 1
ATOM 603 C CA . ILE A 1 76 ? 24.385 8.149 -24.832 1.00 76.38 76 ILE A CA 1
ATOM 604 C C . ILE A 1 76 ? 24.339 9.661 -24.590 1.00 76.38 76 ILE A C 1
ATOM 606 O O . ILE A 1 76 ? 23.586 10.119 -23.730 1.00 76.38 76 ILE A O 1
ATOM 610 N N . LYS A 1 77 ? 25.043 10.457 -25.408 1.00 90.31 77 LYS A N 1
ATOM 611 C CA . LYS A 1 77 ? 25.021 11.928 -25.318 1.00 90.31 77 LYS A CA 1
ATOM 612 C C . LYS A 1 77 ? 23.620 12.504 -25.519 1.00 90.31 77 LYS A C 1
ATOM 614 O O . LYS A 1 77 ? 23.249 13.451 -24.826 1.00 90.31 77 LYS A O 1
ATOM 619 N N . ALA A 1 78 ? 22.836 11.958 -26.447 1.00 84.38 78 ALA A N 1
ATOM 620 C CA . ALA A 1 78 ? 21.453 12.376 -26.660 1.00 84.38 78 ALA A CA 1
ATOM 621 C C . ALA A 1 78 ? 20.566 12.038 -25.448 1.00 84.38 78 ALA A C 1
ATOM 623 O O . ALA A 1 78 ? 19.795 12.884 -24.994 1.00 84.38 78 ALA A O 1
ATOM 624 N N . SER A 1 79 ? 20.722 10.839 -24.879 1.00 83.19 79 SER A N 1
ATOM 625 C CA . SER A 1 79 ? 19.986 10.397 -23.689 1.00 83.19 79 SER A CA 1
ATOM 626 C C . SER A 1 79 ? 20.328 11.239 -22.458 1.00 83.19 79 SER A C 1
ATOM 628 O O . SER A 1 79 ? 19.435 11.669 -21.730 1.00 83.19 79 SER A O 1
ATOM 630 N N . ASP A 1 80 ? 21.604 11.561 -22.249 1.00 90.31 80 ASP A N 1
ATOM 631 C CA . ASP A 1 80 ? 22.035 12.388 -21.121 1.00 90.31 80 ASP A CA 1
ATOM 632 C C . ASP A 1 80 ? 21.597 13.848 -21.267 1.00 90.31 80 ASP A C 1
ATOM 634 O O . ASP A 1 80 ? 21.163 14.452 -20.283 1.00 90.31 80 ASP A O 1
ATOM 638 N N . LYS A 1 81 ? 21.586 14.393 -22.493 1.00 89.94 81 LYS A N 1
ATOM 639 C CA . LYS A 1 81 ? 20.955 15.693 -22.774 1.00 89.94 81 LYS A CA 1
ATOM 640 C C . LYS A 1 81 ? 19.460 15.677 -22.459 1.00 89.94 81 LYS A C 1
ATOM 642 O O . LYS A 1 81 ? 18.966 16.619 -21.843 1.00 89.94 81 LYS A O 1
ATOM 647 N N . LEU A 1 82 ? 18.745 14.611 -22.827 1.00 82.12 82 LEU A N 1
ATOM 648 C CA . LEU A 1 82 ? 17.318 14.462 -22.526 1.00 82.12 82 LEU A CA 1
ATOM 649 C C . LEU A 1 82 ? 17.070 14.370 -21.011 1.00 82.12 82 LEU A C 1
ATOM 651 O O . LEU A 1 82 ? 16.166 15.020 -20.492 1.00 82.12 82 LEU A O 1
ATOM 655 N N . LYS A 1 83 ? 17.899 13.614 -20.279 1.00 85.62 83 LYS A N 1
ATOM 656 C CA . LYS A 1 83 ? 17.840 13.537 -18.810 1.00 85.62 83 LYS A CA 1
ATOM 657 C C . LYS A 1 83 ? 18.111 14.891 -18.162 1.00 85.62 83 LYS A C 1
ATOM 659 O O . LYS A 1 83 ? 17.385 15.262 -17.247 1.00 85.62 83 LYS A O 1
ATOM 664 N N . GLN A 1 84 ? 19.122 15.631 -18.623 1.00 88.06 84 GLN A N 1
ATOM 665 C CA . GLN A 1 84 ? 19.417 16.974 -18.115 1.00 88.06 84 GLN A CA 1
ATOM 666 C C . GLN A 1 84 ? 18.274 17.946 -18.393 1.00 88.06 84 GLN A C 1
ATOM 668 O O . GLN A 1 84 ? 17.884 18.684 -17.493 1.00 88.06 84 GLN A O 1
ATOM 673 N N . TYR A 1 85 ? 17.705 17.915 -19.599 1.00 88.69 85 TYR A N 1
ATOM 674 C CA . TYR A 1 85 ? 16.530 18.710 -19.938 1.00 88.69 85 TYR A CA 1
ATOM 675 C C . TYR A 1 85 ? 15.345 18.372 -19.026 1.00 88.69 85 TYR A C 1
ATOM 677 O O . TYR A 1 85 ? 14.777 19.271 -18.412 1.00 88.69 85 TYR A O 1
ATOM 685 N N . ASN A 1 86 ? 15.016 17.087 -18.868 1.00 86.81 86 ASN A N 1
ATOM 686 C CA . ASN A 1 86 ? 13.924 16.641 -18.003 1.00 86.81 86 ASN A CA 1
ATOM 687 C C . ASN A 1 86 ? 14.170 17.006 -16.538 1.00 86.81 86 ASN A C 1
ATOM 689 O O . ASN A 1 86 ? 13.233 17.396 -15.852 1.00 86.81 86 ASN A O 1
ATOM 693 N N . LYS A 1 87 ? 15.419 16.918 -16.065 1.00 88.94 87 LYS A N 1
ATOM 694 C CA . LYS A 1 87 ? 15.806 17.349 -14.721 1.00 88.94 87 LYS A CA 1
ATOM 695 C C . LYS A 1 87 ? 15.616 18.853 -14.550 1.00 88.94 87 LYS A C 1
ATOM 697 O O . LYS A 1 87 ? 14.963 19.253 -13.604 1.00 88.94 87 LYS A O 1
ATOM 702 N N . LEU A 1 88 ? 16.115 19.679 -15.470 1.00 88.25 88 LEU A N 1
ATOM 703 C CA . LEU A 1 88 ? 15.946 21.137 -15.418 1.00 88.25 88 LEU A CA 1
ATOM 704 C C . LEU A 1 88 ? 14.476 21.551 -15.509 1.00 88.25 88 LEU A C 1
ATOM 706 O O . LEU A 1 88 ? 14.041 22.454 -14.800 1.00 88.25 88 LEU A O 1
ATOM 710 N N . TYR A 1 89 ? 13.708 20.892 -16.375 1.00 85.44 89 TYR A N 1
ATOM 711 C CA . TYR A 1 89 ? 12.268 21.086 -16.475 1.00 85.44 89 TYR A CA 1
ATOM 712 C C . TYR A 1 89 ? 11.583 20.711 -15.159 1.00 85.44 89 TYR A C 1
ATOM 714 O O . TYR A 1 89 ? 10.802 21.500 -14.630 1.00 85.44 89 TYR A O 1
ATOM 722 N N . TYR A 1 90 ? 11.917 19.545 -14.602 1.00 78.25 90 TYR A N 1
ATOM 723 C CA . TYR A 1 90 ? 11.415 19.111 -13.308 1.00 78.25 90 TYR A CA 1
ATOM 724 C C . TYR A 1 90 ? 11.795 20.119 -12.229 1.00 78.25 90 TYR A C 1
ATOM 726 O O . TYR A 1 90 ? 10.898 20.672 -11.631 1.00 78.25 90 TYR A O 1
ATOM 734 N N . ASP A 1 91 ? 13.062 20.471 -12.045 1.00 83.06 91 ASP A N 1
ATOM 735 C CA . ASP A 1 91 ? 13.518 21.411 -11.015 1.00 83.06 91 ASP A CA 1
ATOM 736 C C . ASP A 1 91 ? 12.859 22.801 -11.149 1.00 83.06 91 ASP A C 1
ATOM 738 O O . ASP A 1 91 ? 12.522 23.429 -10.149 1.00 83.06 91 ASP A O 1
ATOM 742 N N . LYS A 1 92 ? 12.610 23.277 -12.380 1.00 83.81 92 LYS A N 1
ATOM 743 C CA . LYS A 1 92 ? 11.942 24.566 -12.640 1.00 83.81 92 LYS A CA 1
ATOM 744 C C . LYS A 1 92 ? 10.443 24.543 -12.328 1.00 83.81 92 LYS A C 1
ATOM 746 O O . LYS A 1 92 ? 9.886 25.560 -11.915 1.00 83.81 92 LYS A O 1
ATOM 751 N N . HIS A 1 93 ? 9.774 23.421 -12.582 1.00 72.50 93 HIS A N 1
ATOM 752 C CA . HIS A 1 93 ? 8.321 23.286 -12.424 1.00 72.50 93 HIS A CA 1
ATOM 753 C C . HIS A 1 93 ? 7.913 22.563 -11.135 1.00 72.50 93 HIS A C 1
ATOM 755 O O . HIS A 1 93 ? 6.759 22.657 -10.707 1.00 72.50 93 HIS A O 1
ATOM 761 N N . HIS A 1 94 ? 8.850 21.871 -10.497 1.00 71.12 94 HIS A N 1
ATOM 762 C CA . HIS A 1 94 ? 8.688 21.210 -9.222 1.00 71.12 94 HIS A CA 1
ATOM 763 C C . HIS A 1 94 ? 8.662 22.284 -8.150 1.00 71.12 94 HIS A C 1
ATOM 765 O O . HIS A 1 94 ? 9.676 22.831 -7.726 1.00 71.12 94 HIS A O 1
ATOM 771 N N . LYS A 1 95 ? 7.453 22.600 -7.707 1.00 74.00 95 LYS A N 1
ATOM 772 C CA . LYS A 1 95 ? 7.269 23.348 -6.476 1.00 74.00 95 LYS A CA 1
ATOM 773 C C . LYS A 1 95 ? 7.613 22.396 -5.344 1.00 74.00 95 LYS A C 1
ATOM 775 O O . LYS A 1 95 ? 6.950 21.366 -5.208 1.00 74.00 95 LYS A O 1
ATOM 780 N N . THR A 1 96 ? 8.626 22.743 -4.549 1.00 59.06 96 THR A N 1
ATOM 781 C CA . THR A 1 96 ? 8.881 22.083 -3.268 1.00 59.06 96 THR A CA 1
ATOM 782 C C . THR A 1 96 ? 7.539 21.985 -2.551 1.00 59.06 96 THR A C 1
ATOM 784 O O . THR A 1 96 ? 6.875 23.021 -2.419 1.00 59.06 96 THR A O 1
ATOM 787 N N . PRO A 1 97 ? 7.072 20.784 -2.171 1.00 52.62 97 PRO A N 1
ATOM 788 C CA . PRO A 1 97 ? 5.819 20.675 -1.451 1.00 52.62 97 PRO A CA 1
ATOM 789 C C . PRO A 1 97 ? 5.950 21.555 -0.211 1.00 52.62 97 PRO A C 1
ATOM 791 O O . PRO A 1 97 ? 6.823 21.331 0.627 1.00 52.62 97 PRO A O 1
ATOM 794 N N . PHE A 1 98 ? 5.148 22.621 -0.159 1.00 48.72 98 PHE A N 1
ATOM 795 C CA . PHE A 1 98 ? 5.085 23.492 1.004 1.00 48.72 98 PHE A CA 1
ATOM 796 C C . PHE A 1 98 ? 4.851 22.608 2.226 1.00 48.72 98 PHE A C 1
ATOM 798 O O . PHE A 1 98 ? 4.091 21.638 2.138 1.00 48.72 98 PHE A O 1
ATOM 805 N N . LEU A 1 99 ? 5.518 22.929 3.341 1.00 48.28 99 LEU A N 1
ATOM 806 C CA . LEU A 1 99 ? 5.226 22.324 4.636 1.00 48.28 99 LEU A CA 1
ATOM 807 C C . LEU A 1 99 ? 3.702 22.328 4.786 1.00 48.28 99 LEU A C 1
ATOM 809 O O . LEU A 1 99 ? 3.091 23.398 4.794 1.00 48.28 99 LEU A O 1
ATOM 813 N N . TYR A 1 100 ? 3.087 21.144 4.768 1.00 49.31 100 TYR A N 1
ATOM 814 C CA . TYR A 1 100 ? 1.638 21.042 4.818 1.00 49.31 100 TYR A CA 1
ATOM 815 C C . TYR A 1 100 ? 1.183 21.740 6.093 1.00 49.31 100 TYR A C 1
ATOM 817 O O . TYR A 1 100 ? 1.527 21.301 7.188 1.00 49.31 100 TYR A O 1
ATOM 825 N N . ILE A 1 101 ? 0.434 22.829 5.942 1.00 46.19 101 ILE A N 1
ATOM 826 C CA . ILE A 1 101 ? -0.179 23.510 7.074 1.00 46.19 101 ILE A CA 1
ATOM 827 C C . ILE A 1 101 ? -1.101 22.474 7.720 1.00 46.19 101 ILE A C 1
ATOM 829 O O . ILE A 1 101 ? -1.966 21.903 7.041 1.00 46.19 101 ILE A O 1
ATOM 833 N N . THR A 1 102 ? -0.891 22.190 9.004 1.00 38.53 102 THR A N 1
ATOM 834 C CA . THR A 1 102 ? -1.863 21.478 9.837 1.00 38.53 102 THR A CA 1
ATOM 835 C C . THR A 1 102 ? -3.237 22.103 9.555 1.00 38.53 102 THR A C 1
ATOM 837 O O . THR A 1 102 ? -3.342 23.329 9.568 1.00 38.53 102 THR A O 1
ATOM 840 N N . HIS A 1 103 ? -4.250 21.281 9.239 1.00 39.88 103 HIS A N 1
ATOM 841 C CA . HIS A 1 103 ? -5.619 21.642 8.794 1.00 39.88 103 HIS A CA 1
ATOM 842 C C . HIS A 1 103 ? -5.893 21.813 7.277 1.00 39.88 103 HIS A C 1
ATOM 844 O O . HIS A 1 103 ? -7.004 22.188 6.903 1.00 39.88 103 HIS A O 1
ATOM 850 N N . SER A 1 104 ? -4.957 21.506 6.369 1.00 35.25 104 SER A N 1
ATOM 851 C CA . SER A 1 104 ? -5.249 21.520 4.916 1.00 35.25 104 SER A CA 1
ATOM 852 C C . SER A 1 104 ? -5.723 20.155 4.381 1.00 35.25 104 SER A C 1
ATOM 854 O O . SER A 1 104 ? -4.927 19.216 4.284 1.00 35.25 104 SER A O 1
ATOM 856 N N . PHE A 1 105 ? -6.992 20.052 3.962 1.00 49.31 105 PHE A N 1
ATOM 857 C CA . PHE A 1 105 ? -7.535 18.898 3.223 1.00 49.31 105 PHE A CA 1
ATOM 858 C C . PHE A 1 105 ? -7.249 19.021 1.712 1.00 49.31 105 PHE A C 1
ATOM 860 O O . PHE A 1 105 ? -7.476 20.075 1.122 1.00 49.31 105 PHE A O 1
ATOM 867 N N . VAL A 1 106 ? -6.772 17.947 1.066 1.00 42.97 106 VAL A N 1
ATOM 868 C CA . VAL A 1 106 ? -6.510 17.902 -0.389 1.00 42.97 106 VAL A CA 1
ATOM 869 C C . VAL A 1 106 ? -7.689 17.260 -1.134 1.00 42.97 106 VAL A C 1
ATOM 871 O O . VAL A 1 106 ? -8.284 16.288 -0.669 1.00 42.97 106 VAL A O 1
ATOM 874 N N . LEU A 1 107 ? -8.017 17.835 -2.296 1.00 43.44 107 LEU A N 1
ATOM 875 C CA . LEU A 1 107 ? -9.128 17.473 -3.180 1.00 43.44 107 LEU A CA 1
ATOM 876 C C . LEU A 1 107 ? -9.060 16.018 -3.698 1.00 43.44 107 LEU A C 1
ATOM 878 O O . LEU A 1 107 ? -7.990 15.453 -3.922 1.00 43.44 107 LEU A O 1
ATOM 882 N N . LEU A 1 108 ? -10.241 15.442 -3.932 1.00 37.91 108 LEU A N 1
ATOM 883 C CA . LEU A 1 108 ? -10.494 14.059 -4.341 1.00 37.91 108 LEU A CA 1
ATOM 884 C C . LEU A 1 108 ? -9.947 13.731 -5.742 1.00 37.91 108 LEU A C 1
ATOM 886 O O . LEU A 1 108 ? -10.437 14.255 -6.739 1.00 37.91 108 LEU A O 1
ATOM 890 N N . HIS A 1 109 ? -9.024 12.769 -5.838 1.00 36.59 109 HIS A N 1
ATOM 891 C CA . HIS A 1 109 ? -8.797 12.037 -7.086 1.00 36.59 109 HIS A CA 1
ATOM 892 C C . HIS A 1 109 ? -9.802 10.881 -7.173 1.00 36.59 109 HIS A C 1
ATOM 894 O O . HIS A 1 109 ? -9.638 9.848 -6.511 1.00 36.59 109 HIS A O 1
ATOM 900 N N . TYR A 1 110 ? -10.843 11.047 -7.991 1.00 35.84 110 TYR A N 1
ATOM 901 C CA . TYR A 1 110 ? -11.784 9.978 -8.318 1.00 35.84 110 TYR A CA 1
ATOM 902 C C . TYR A 1 110 ? -11.096 8.988 -9.267 1.00 35.84 110 TYR A C 1
ATOM 904 O O . TYR A 1 110 ? -11.068 9.159 -10.480 1.00 35.84 110 TYR A O 1
ATOM 912 N N . SER A 1 111 ? -10.479 7.950 -8.706 1.00 38.03 111 SER A N 1
ATOM 913 C CA . SER A 1 111 ? -10.272 6.710 -9.453 1.00 38.03 111 SER A CA 1
ATOM 914 C C . SER A 1 111 ? -11.548 5.898 -9.283 1.00 38.03 111 SER A C 1
ATOM 916 O O . SER A 1 111 ? -11.989 5.732 -8.149 1.00 38.03 111 SER A O 1
ATOM 918 N N . ALA A 1 112 ? -12.118 5.368 -10.368 1.00 41.97 112 ALA A N 1
ATOM 919 C CA . ALA A 1 112 ? -13.350 4.566 -10.367 1.00 41.97 112 ALA A CA 1
ATOM 920 C C . ALA A 1 112 ? -13.335 3.347 -9.405 1.00 41.97 112 ALA A C 1
ATOM 922 O O . ALA A 1 112 ? -14.352 2.688 -9.224 1.00 41.97 112 ALA A O 1
ATOM 923 N N . SER A 1 113 ? -12.194 3.055 -8.769 1.00 49.47 113 SER A N 1
ATOM 924 C CA . SER A 1 113 ? -12.006 2.000 -7.772 1.00 49.47 113 SER A CA 1
ATOM 925 C C . SER A 1 113 ? -11.837 2.495 -6.321 1.00 49.47 113 SER A C 1
ATOM 927 O O . SER A 1 113 ? -11.685 1.658 -5.433 1.00 49.47 113 SER A O 1
ATOM 929 N N . SER A 1 114 ? -11.814 3.805 -6.042 1.00 55.59 114 SER A N 1
ATOM 930 C CA . SER A 1 114 ? -11.555 4.339 -4.692 1.00 55.59 114 SER A CA 1
ATOM 931 C C . SER A 1 114 ? -12.826 4.953 -4.104 1.00 55.59 114 SER A C 1
ATOM 933 O O . SER A 1 114 ? -13.229 6.040 -4.503 1.00 55.59 114 SER A O 1
ATOM 935 N N . ARG A 1 115 ? -13.438 4.269 -3.128 1.00 73.88 115 ARG A N 1
ATOM 936 C CA . ARG A 1 115 ? -14.593 4.764 -2.344 1.00 73.88 115 ARG A CA 1
ATOM 937 C C . ARG A 1 115 ? -14.179 5.689 -1.188 1.00 73.88 115 ARG A C 1
ATOM 939 O O . ARG A 1 115 ? -14.995 6.003 -0.327 1.00 73.88 115 ARG A O 1
ATOM 946 N N . THR A 1 116 ? -12.907 6.083 -1.142 1.00 82.50 116 THR A N 1
ATOM 947 C CA . THR A 1 116 ? -12.312 6.826 -0.031 1.00 82.50 116 THR A CA 1
ATOM 948 C C . THR A 1 116 ? -12.350 8.337 -0.265 1.00 82.50 116 THR A C 1
ATOM 950 O O . THR A 1 116 ? -11.970 8.824 -1.332 1.00 82.50 116 THR A O 1
ATOM 953 N N . ILE A 1 117 ? -12.78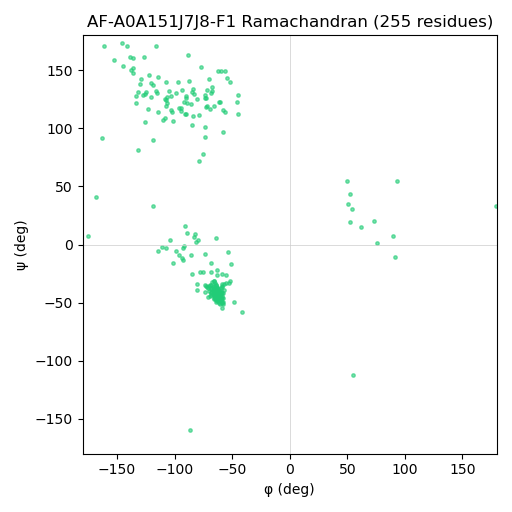1 9.092 0.746 1.00 86.50 117 ILE A N 1
ATOM 954 C CA . ILE A 1 117 ? -12.749 10.563 0.790 1.00 86.50 117 ILE A CA 1
ATOM 955 C C . ILE A 1 117 ? -11.833 11.051 1.918 1.00 86.50 117 ILE A C 1
ATOM 957 O O . ILE A 1 117 ? -11.387 10.249 2.733 1.00 86.50 117 ILE A O 1
ATOM 961 N N . LEU A 1 118 ? -11.546 12.360 1.965 1.00 86.69 118 LEU A N 1
ATOM 962 C CA . LEU A 1 118 ? -10.690 12.981 2.995 1.00 86.69 118 LEU A CA 1
ATOM 963 C C . LEU A 1 118 ? -9.361 12.228 3.174 1.00 86.69 118 LEU A C 1
ATOM 965 O O . LEU A 1 118 ? -9.018 11.758 4.253 1.00 86.69 118 LEU A O 1
ATOM 969 N N . ARG A 1 119 ? -8.643 12.056 2.061 1.00 87.25 119 ARG A N 1
ATOM 970 C CA . ARG A 1 119 ? -7.469 11.184 1.988 1.00 87.25 119 ARG A CA 1
ATOM 971 C C . ARG A 1 119 ? -6.201 11.932 2.388 1.00 87.25 119 ARG A C 1
ATOM 973 O O . ARG A 1 119 ? -5.966 13.057 1.944 1.00 87.25 119 ARG A O 1
ATOM 980 N N . ARG A 1 120 ? -5.331 11.248 3.123 1.00 89.69 120 ARG A N 1
ATOM 981 C CA . ARG A 1 120 ? -3.930 11.606 3.338 1.00 89.69 120 ARG A CA 1
ATOM 982 C C . ARG A 1 120 ? -3.047 10.534 2.713 1.00 89.69 120 ARG A C 1
ATOM 984 O O . ARG A 1 120 ? -3.256 9.350 2.952 1.00 89.69 120 ARG A O 1
ATOM 991 N N . ILE A 1 121 ? -2.070 10.948 1.909 1.00 89.81 121 ILE A N 1
ATOM 992 C CA . ILE A 1 121 ? -1.157 10.039 1.208 1.00 89.81 121 ILE A CA 1
ATOM 993 C C . ILE A 1 121 ? 0.276 10.351 1.637 1.00 89.81 121 ILE A C 1
ATOM 995 O O . ILE A 1 121 ? 0.727 11.490 1.527 1.00 89.81 121 ILE A O 1
ATOM 999 N N . PHE A 1 122 ? 0.991 9.326 2.088 1.00 89.69 122 PHE A N 1
ATOM 1000 C CA . PHE A 1 122 ? 2.415 9.354 2.392 1.00 89.69 122 PHE A CA 1
ATOM 1001 C C . PHE A 1 122 ? 3.175 8.592 1.306 1.00 89.69 122 PHE A C 1
ATOM 1003 O O . PHE A 1 122 ? 2.926 7.409 1.065 1.00 89.69 122 PHE A O 1
ATOM 1010 N N . ALA A 1 123 ? 4.108 9.266 0.635 1.00 88.94 123 ALA A N 1
ATOM 1011 C CA . ALA A 1 123 ? 4.973 8.633 -0.351 1.00 88.94 123 ALA A CA 1
ATOM 1012 C C . ALA A 1 123 ? 6.010 7.754 0.362 1.00 88.94 123 ALA A C 1
ATOM 1014 O O . ALA A 1 123 ? 6.836 8.262 1.109 1.00 88.94 123 ALA A O 1
ATOM 1015 N N . LEU A 1 124 ? 5.993 6.443 0.110 1.00 86.38 124 LEU A N 1
ATOM 1016 C CA . LEU A 1 124 ? 6.930 5.483 0.719 1.00 86.38 124 LEU A CA 1
ATOM 1017 C C . LEU A 1 124 ? 8.249 5.359 -0.054 1.00 86.38 124 LEU A C 1
ATOM 1019 O O . LEU A 1 124 ? 9.185 4.689 0.376 1.00 86.38 124 LEU A O 1
ATOM 1023 N N . THR A 1 125 ? 8.306 5.958 -1.238 1.00 82.44 125 THR A N 1
ATOM 1024 C CA . THR A 1 125 ? 9.477 5.979 -2.116 1.00 82.44 125 THR A CA 1
ATOM 1025 C C . THR A 1 125 ? 9.665 7.390 -2.661 1.00 82.44 125 THR A C 1
ATOM 1027 O O . THR A 1 125 ? 8.650 8.051 -2.888 1.00 82.44 125 THR A O 1
ATOM 1030 N N . PRO A 1 126 ? 10.897 7.822 -2.990 1.00 78.38 126 PRO A N 1
ATOM 1031 C CA . PRO A 1 126 ? 11.144 9.150 -3.562 1.00 78.38 126 PRO A CA 1
ATOM 1032 C C . PRO A 1 126 ? 10.336 9.442 -4.832 1.00 78.38 126 PRO A C 1
ATOM 1034 O O . PRO A 1 126 ? 9.916 10.566 -5.063 1.00 78.38 126 PRO A O 1
ATOM 1037 N N . THR A 1 127 ? 10.067 8.415 -5.641 1.00 77.94 127 THR A N 1
ATOM 1038 C CA . THR A 1 127 ? 9.260 8.525 -6.865 1.00 77.94 127 THR A CA 1
ATOM 1039 C C . THR A 1 127 ? 7.749 8.501 -6.612 1.00 77.94 127 THR A C 1
ATOM 1041 O O . THR A 1 127 ? 6.982 8.477 -7.569 1.00 77.94 127 THR A O 1
ATOM 1044 N N . ALA A 1 128 ? 7.311 8.427 -5.347 1.00 78.00 128 ALA A N 1
ATOM 1045 C CA . ALA A 1 128 ? 5.921 8.209 -4.929 1.00 78.00 128 ALA A CA 1
ATOM 1046 C C . ALA A 1 128 ? 5.240 6.986 -5.583 1.00 78.00 128 ALA A C 1
ATOM 1048 O O . ALA A 1 128 ? 4.018 6.863 -5.584 1.00 78.00 128 ALA A O 1
ATOM 1049 N N . TYR A 1 129 ? 6.038 6.056 -6.119 1.00 80.75 129 TYR A N 1
ATOM 1050 C CA . TYR A 1 129 ? 5.558 4.851 -6.786 1.00 80.75 129 TYR A CA 1
ATOM 1051 C C . TYR A 1 129 ? 4.845 3.895 -5.816 1.00 80.75 129 TYR A C 1
ATOM 1053 O O . TYR A 1 129 ? 3.911 3.199 -6.206 1.00 80.75 129 TYR A O 1
ATOM 1061 N N . LYS A 1 130 ? 5.265 3.877 -4.546 1.00 87.12 130 LYS A N 1
ATOM 1062 C CA . LYS A 1 130 ? 4.560 3.208 -3.444 1.00 87.12 130 LYS A CA 1
ATOM 1063 C C . LYS A 1 130 ? 4.079 4.244 -2.450 1.00 87.12 130 LYS A C 1
ATOM 1065 O O . LYS A 1 130 ? 4.780 5.228 -2.195 1.00 87.12 130 LYS A O 1
ATOM 1070 N N . PHE A 1 131 ? 2.918 4.000 -1.867 1.00 88.44 131 PHE A N 1
ATOM 1071 C CA . PHE A 1 131 ? 2.289 4.935 -0.953 1.00 88.44 131 PHE A CA 1
ATOM 1072 C C . PHE A 1 131 ? 1.546 4.222 0.174 1.00 88.44 131 PHE A C 1
ATOM 1074 O O . PHE A 1 131 ? 1.079 3.090 0.023 1.00 88.44 131 PHE A O 1
ATOM 1081 N N . LEU A 1 132 ? 1.436 4.929 1.293 1.00 91.25 132 LEU A N 1
ATOM 1082 C CA . LEU A 1 132 ? 0.530 4.629 2.388 1.00 91.25 132 LEU A CA 1
ATOM 1083 C C . LEU A 1 132 ? -0.570 5.686 2.372 1.00 91.25 132 LEU A C 1
ATOM 1085 O O . LEU A 1 132 ? -0.297 6.883 2.366 1.00 91.25 132 LEU A O 1
ATOM 1089 N N . GLU A 1 133 ? -1.810 5.245 2.322 1.00 92.00 133 GLU A N 1
ATOM 1090 C CA . GLU A 1 133 ? -2.987 6.089 2.231 1.00 92.00 133 GLU A CA 1
ATOM 1091 C C . GLU A 1 133 ? -3.874 5.863 3.449 1.00 92.00 133 GLU A C 1
ATOM 1093 O O . GLU A 1 133 ? -4.099 4.723 3.844 1.00 92.00 133 GLU A O 1
ATOM 1098 N N . ILE A 1 134 ? -4.407 6.944 4.005 1.00 92.75 134 ILE A N 1
ATOM 1099 C CA . ILE A 1 134 ? -5.425 6.913 5.052 1.00 92.75 134 ILE A CA 1
ATOM 1100 C C . ILE A 1 134 ? -6.593 7.758 4.565 1.00 92.75 134 ILE A C 1
ATOM 1102 O O . ILE A 1 134 ? -6.387 8.883 4.112 1.00 92.75 134 ILE A O 1
ATOM 1106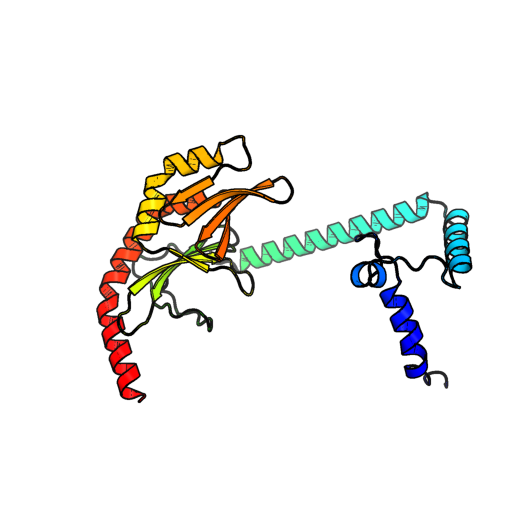 N N . GLY A 1 135 ? -7.810 7.238 4.622 1.00 92.31 135 GLY A N 1
ATOM 1107 C CA . GLY A 1 135 ? -8.996 7.973 4.189 1.00 92.31 135 GLY A CA 1
ATOM 1108 C C . GLY A 1 135 ? -10.273 7.375 4.750 1.00 92.31 135 GLY A C 1
ATOM 1109 O O . GLY A 1 135 ? -10.260 6.293 5.325 1.00 92.31 135 GLY A O 1
ATOM 1110 N N . ILE A 1 136 ? -11.391 8.073 4.576 1.00 91.50 136 ILE A N 1
ATOM 1111 C CA . ILE A 1 136 ? -12.704 7.581 4.999 1.00 91.50 136 ILE A CA 1
ATOM 1112 C C . ILE A 1 136 ? -13.325 6.802 3.848 1.00 91.50 136 ILE A C 1
ATOM 1114 O O . ILE A 1 136 ? -13.681 7.398 2.831 1.00 91.50 136 ILE A O 1
ATOM 1118 N N . ALA A 1 137 ? -13.469 5.491 4.006 1.00 91.06 137 ALA A N 1
ATOM 1119 C CA . ALA A 1 137 ? -14.265 4.662 3.116 1.00 91.06 137 ALA A CA 1
ATOM 1120 C C . ALA A 1 137 ? -15.747 5.010 3.307 1.00 91.06 137 ALA A C 1
ATOM 1122 O O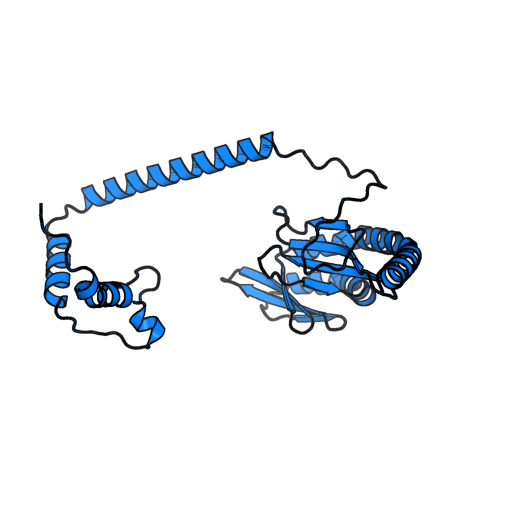 . ALA A 1 137 ? -16.297 4.872 4.402 1.00 91.06 137 ALA A O 1
ATOM 1123 N N . VAL A 1 138 ? -16.375 5.521 2.245 1.00 89.25 138 VAL A N 1
ATOM 1124 C CA . VAL A 1 138 ? -17.766 5.975 2.289 1.00 89.25 138 VAL A CA 1
ATOM 1125 C C . VAL A 1 138 ? -18.699 4.791 2.084 1.00 89.25 138 VAL A C 1
ATOM 1127 O O . VAL A 1 138 ? -18.804 4.235 0.991 1.00 89.25 138 VAL A O 1
ATOM 1130 N N . GLU A 1 139 ? -19.398 4.447 3.155 1.00 83.62 139 GLU A N 1
ATOM 1131 C CA . GLU A 1 139 ? -20.398 3.385 3.234 1.00 83.62 139 GLU A CA 1
ATOM 1132 C C . GLU A 1 139 ? -21.568 3.851 4.125 1.00 83.62 139 GLU A C 1
ATOM 1134 O O . GLU A 1 139 ? -21.451 4.892 4.785 1.00 83.62 139 GLU A O 1
ATOM 1139 N N . PRO A 1 140 ? -22.702 3.116 4.194 1.00 84.19 140 PRO A N 1
ATOM 1140 C CA . PRO A 1 140 ? -23.787 3.441 5.129 1.00 84.19 140 PRO A CA 1
ATOM 1141 C C . PRO A 1 140 ? -23.306 3.608 6.577 1.00 84.19 140 PRO A C 1
ATOM 1143 O O . PRO A 1 140 ? -23.860 4.414 7.327 1.00 84.19 140 PRO A O 1
ATOM 1146 N N . ILE A 1 141 ? -22.260 2.858 6.934 1.00 89.12 141 ILE A N 1
ATOM 1147 C CA . ILE A 1 141 ? -21.444 3.040 8.130 1.00 89.12 141 ILE A CA 1
ATOM 1148 C C . ILE A 1 141 ? -20.025 3.317 7.633 1.00 89.12 141 ILE A C 1
ATOM 1150 O O . ILE A 1 141 ? -19.258 2.394 7.371 1.00 89.12 141 ILE A O 1
ATOM 1154 N N . SER A 1 142 ? -19.707 4.592 7.418 1.00 91.38 142 SER A N 1
ATOM 1155 C CA . SER A 1 142 ? -18.394 4.992 6.913 1.00 91.38 142 SER A CA 1
ATOM 1156 C C . SER A 1 142 ? -17.321 4.768 7.978 1.00 91.38 142 SER A C 1
ATOM 1158 O O . SER A 1 142 ? -17.552 5.020 9.160 1.00 91.38 142 SER A O 1
ATOM 1160 N N . TYR A 1 143 ? -16.135 4.333 7.564 1.00 92.56 143 TYR A N 1
ATOM 1161 C CA . TYR A 1 143 ? -15.027 4.019 8.469 1.00 92.56 143 TYR A CA 1
ATOM 1162 C C . TYR A 1 143 ? -13.695 4.515 7.907 1.00 92.56 143 TYR A C 1
ATOM 1164 O O . TYR A 1 143 ? -13.573 4.795 6.715 1.00 92.56 143 TYR A O 1
ATOM 1172 N N . VAL A 1 144 ? -12.687 4.649 8.769 1.00 93.56 144 VAL A N 1
ATOM 1173 C CA . VAL A 1 144 ? -11.333 5.020 8.341 1.00 93.56 144 VAL A CA 1
ATOM 1174 C C . VAL A 1 144 ? -10.588 3.777 7.871 1.00 93.56 144 VAL A C 1
ATOM 1176 O O . VAL A 1 144 ? -10.530 2.765 8.567 1.00 93.56 144 VAL A O 1
ATOM 1179 N N . GLU A 1 145 ? -10.004 3.863 6.685 1.00 92.94 145 GLU A N 1
ATOM 1180 C CA . GLU A 1 145 ? -9.266 2.795 6.031 1.00 92.94 145 GLU A CA 1
ATOM 1181 C C . GLU A 1 145 ? -7.800 3.202 5.858 1.00 92.94 145 GLU A C 1
ATOM 1183 O O . GLU A 1 145 ? -7.507 4.298 5.374 1.00 92.94 145 GLU A O 1
ATOM 1188 N N . ILE A 1 146 ? -6.883 2.304 6.227 1.00 93.50 146 ILE A N 1
ATOM 1189 C CA . ILE A 1 146 ? -5.451 2.425 5.940 1.00 93.50 146 ILE A CA 1
ATOM 1190 C C . ILE A 1 146 ? -5.144 1.482 4.778 1.00 93.50 146 ILE A C 1
ATOM 1192 O O . ILE A 1 146 ? -5.491 0.305 4.813 1.00 93.50 146 ILE A O 1
ATOM 1196 N N . THR A 1 147 ? -4.502 1.981 3.729 1.00 91.81 147 THR A N 1
ATOM 1197 C CA . THR A 1 147 ? -4.189 1.209 2.524 1.00 91.81 147 THR A CA 1
ATOM 1198 C C . THR A 1 147 ? -2.737 1.404 2.124 1.00 91.81 147 THR A C 1
ATOM 1200 O O . THR A 1 147 ? -2.272 2.528 1.967 1.00 91.81 147 THR A O 1
ATOM 1203 N N . ILE A 1 148 ? -2.030 0.307 1.870 1.00 90.62 148 ILE A N 1
ATOM 1204 C CA . ILE A 1 148 ? -0.733 0.326 1.194 1.00 90.62 148 ILE A CA 1
ATOM 1205 C C . ILE A 1 148 ? -0.961 -0.010 -0.273 1.00 90.62 148 ILE A C 1
ATOM 1207 O O . ILE A 1 148 ? -1.609 -1.009 -0.595 1.00 90.62 148 ILE A O 1
ATOM 1211 N N . GLY A 1 149 ? -0.411 0.797 -1.171 1.00 89.31 149 GLY A N 1
ATOM 1212 C CA . GLY A 1 149 ? -0.543 0.564 -2.601 1.00 89.31 149 GLY A CA 1
ATOM 1213 C C . GLY A 1 149 ? 0.677 0.966 -3.406 1.00 89.31 149 GLY A C 1
ATOM 1214 O O . GLY A 1 149 ? 1.631 1.568 -2.904 1.00 89.31 149 GLY A O 1
ATOM 1215 N N . ASP A 1 150 ? 0.618 0.628 -4.688 1.00 84.94 150 ASP A N 1
ATOM 1216 C CA . ASP A 1 150 ? 1.538 1.121 -5.700 1.00 84.94 150 ASP A CA 1
ATOM 1217 C C . ASP A 1 150 ? 0.787 1.750 -6.884 1.00 84.94 150 ASP A C 1
ATOM 1219 O O . ASP A 1 150 ? -0.422 1.567 -7.051 1.00 84.94 150 ASP A O 1
ATOM 1223 N N . THR A 1 151 ? 1.495 2.557 -7.674 1.00 79.38 151 THR A N 1
ATOM 1224 C CA . THR A 1 151 ? 0.909 3.327 -8.779 1.00 79.38 151 THR A CA 1
ATOM 1225 C C . THR A 1 151 ? 0.893 2.581 -10.118 1.00 79.38 151 THR A C 1
ATOM 1227 O O . THR A 1 151 ? 0.584 3.197 -11.139 1.00 79.38 151 THR A O 1
ATOM 1230 N N . ARG A 1 152 ? 1.203 1.269 -10.171 1.00 72.69 152 ARG A N 1
ATOM 1231 C CA . ARG A 1 152 ? 1.073 0.505 -11.430 1.00 72.69 152 ARG A CA 1
ATOM 1232 C C . ARG A 1 152 ? -0.393 0.492 -11.872 1.00 72.69 152 ARG A C 1
ATOM 1234 O O . ARG A 1 152 ? -1.315 0.522 -11.060 1.00 72.69 152 ARG A O 1
ATOM 1241 N N . ILE A 1 153 ? -0.611 0.429 -13.184 1.00 52.59 153 ILE A N 1
ATOM 1242 C CA . ILE A 1 153 ? -1.943 0.214 -13.761 1.00 52.59 153 ILE A CA 1
ATOM 1243 C C . ILE A 1 153 ? -2.447 -1.151 -13.272 1.00 52.59 153 ILE A C 1
ATOM 1245 O O . ILE A 1 153 ? -1.761 -2.155 -13.446 1.00 52.59 153 ILE A O 1
ATOM 1249 N N . GLY A 1 154 ? -3.609 -1.176 -12.609 1.00 59.97 154 GLY A N 1
ATOM 1250 C CA . GLY A 1 154 ? -4.099 -2.367 -11.898 1.00 59.97 154 GLY A CA 1
ATOM 1251 C C . GLY A 1 154 ? -3.345 -2.681 -10.597 1.00 59.97 154 GLY A C 1
ATOM 1252 O O . GLY A 1 154 ? -3.373 -3.820 -10.141 1.00 59.97 154 GLY A O 1
ATOM 1253 N N . GLY A 1 155 ? -2.649 -1.694 -10.025 1.00 65.12 155 GLY A N 1
ATOM 1254 C CA . GLY A 1 155 ? -1.760 -1.839 -8.873 1.00 65.12 155 GLY A CA 1
ATOM 1255 C C . GLY A 1 155 ? -2.419 -2.490 -7.660 1.00 65.12 155 GLY A C 1
ATOM 1256 O O . GLY A 1 155 ? -3.595 -2.263 -7.348 1.00 65.12 155 GLY A O 1
ATOM 1257 N N . ASN A 1 156 ? -1.636 -3.302 -6.952 1.00 80.19 156 ASN A N 1
ATOM 1258 C CA . ASN A 1 156 ? -2.113 -4.011 -5.776 1.00 80.19 156 ASN A CA 1
ATOM 1259 C C . ASN A 1 156 ? -2.293 -3.031 -4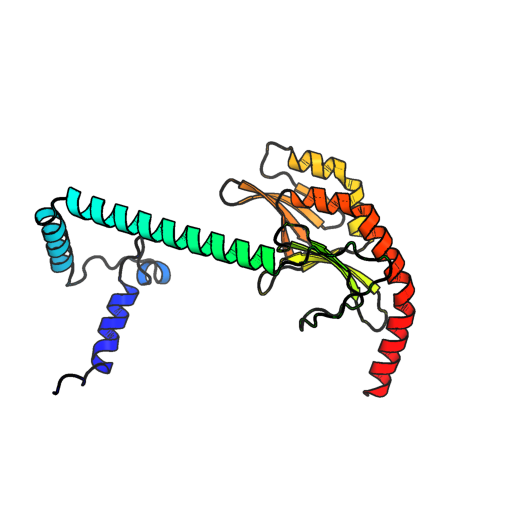.614 1.00 80.19 156 ASN A C 1
ATOM 1261 O O . ASN A 1 156 ? -1.372 -2.316 -4.231 1.00 80.19 156 ASN A O 1
ATOM 1265 N N . ARG A 1 157 ? -3.498 -3.024 -4.038 1.00 86.69 157 ARG A N 1
ATOM 1266 C CA . ARG A 1 157 ? -3.845 -2.263 -2.831 1.00 86.69 157 ARG A CA 1
ATOM 1267 C C . ARG A 1 157 ? -4.177 -3.220 -1.701 1.00 86.69 157 ARG A C 1
ATOM 1269 O O . ARG A 1 157 ? -5.174 -3.947 -1.790 1.00 86.69 157 ARG A O 1
ATOM 1276 N N . ILE A 1 158 ? -3.342 -3.225 -0.672 1.00 90.00 158 ILE A N 1
ATOM 1277 C CA . ILE A 1 158 ? -3.543 -3.979 0.561 1.00 90.00 158 ILE A CA 1
ATOM 1278 C C . ILE A 1 158 ? -4.207 -3.043 1.566 1.00 90.00 158 ILE A C 1
ATOM 1280 O O . ILE A 1 158 ? -3.607 -2.055 1.980 1.00 90.00 158 ILE A O 1
ATOM 1284 N N . VAL A 1 159 ? -5.443 -3.361 1.940 1.00 90.12 159 VAL A N 1
ATOM 1285 C CA . VAL A 1 159 ? -6.147 -2.678 3.026 1.00 90.12 159 VAL A CA 1
ATOM 1286 C C . VAL A 1 159 ? -5.664 -3.270 4.343 1.00 90.12 159 VAL A C 1
ATOM 1288 O O . VAL A 1 159 ? -5.718 -4.485 4.529 1.00 90.12 159 VAL A O 1
ATOM 1291 N N . LEU A 1 160 ? -5.193 -2.414 5.239 1.00 90.25 160 LEU A N 1
ATOM 1292 C CA . LEU A 1 160 ? -4.762 -2.758 6.582 1.00 90.25 160 LEU A CA 1
ATOM 1293 C C . LEU A 1 160 ? -5.792 -2.222 7.583 1.00 90.25 160 LEU A C 1
ATOM 1295 O O . LEU A 1 160 ? -5.870 -1.012 7.791 1.00 90.25 160 LEU A O 1
ATOM 1299 N N . PRO A 1 161 ? -6.584 -3.088 8.233 1.00 89.88 161 PRO A N 1
ATOM 1300 C CA . PRO A 1 161 ? -7.375 -2.674 9.383 1.00 89.88 161 PRO A CA 1
ATOM 1301 C C . PRO A 1 161 ? -6.476 -2.064 10.463 1.00 89.88 161 PRO A C 1
ATOM 1303 O O . PRO A 1 161 ? -5.339 -2.504 10.638 1.00 89.88 161 PRO A O 1
ATOM 1306 N N . GLN A 1 162 ? -6.993 -1.116 11.246 1.00 90.75 162 GLN A N 1
ATOM 1307 C CA . GLN A 1 162 ? -6.182 -0.424 12.254 1.00 90.75 162 GLN A CA 1
ATOM 1308 C C . GLN A 1 162 ? -5.530 -1.382 13.261 1.00 90.75 162 GLN A C 1
ATOM 1310 O O . GLN A 1 162 ? -4.357 -1.255 13.593 1.00 90.75 162 GLN A O 1
ATOM 1315 N N . VAL A 1 163 ? -6.257 -2.420 13.675 1.00 90.88 163 VAL A N 1
ATOM 1316 C CA . VAL A 1 163 ? -5.736 -3.459 14.577 1.00 90.88 163 VAL A CA 1
ATOM 1317 C C . VAL A 1 163 ? -4.509 -4.170 13.980 1.00 90.88 163 VAL A C 1
ATOM 1319 O O . VAL A 1 163 ? -3.551 -4.464 14.701 1.00 90.88 163 VAL A O 1
ATOM 1322 N N . MET A 1 164 ? -4.511 -4.382 12.660 1.00 91.88 164 MET A N 1
ATOM 1323 C CA . MET A 1 164 ? -3.408 -4.992 11.917 1.00 91.88 164 MET A CA 1
ATOM 1324 C C . MET A 1 164 ? -2.234 -4.030 11.774 1.00 91.88 164 MET A C 1
ATOM 1326 O O . MET A 1 164 ? -1.097 -4.452 11.966 1.00 91.88 164 MET A O 1
ATOM 1330 N N . TRP A 1 165 ? -2.494 -2.747 11.503 1.00 92.56 165 TRP A N 1
ATOM 1331 C CA . TRP A 1 165 ? -1.462 -1.708 11.490 1.00 92.56 165 TRP A CA 1
ATOM 1332 C C . TRP A 1 165 ? -0.736 -1.619 12.838 1.00 92.56 165 TRP A C 1
ATOM 1334 O O . TRP A 1 165 ? 0.486 -1.744 12.890 1.00 92.56 165 TRP A O 1
ATOM 1344 N N . THR A 1 166 ? -1.468 -1.517 13.950 1.00 91.88 166 THR A N 1
ATOM 1345 C CA . THR A 1 166 ? -0.865 -1.460 15.289 1.00 91.88 166 THR A CA 1
ATOM 1346 C C . THR A 1 166 ? -0.059 -2.723 15.608 1.00 91.88 166 THR A C 1
ATOM 1348 O O . THR A 1 166 ? 1.022 -2.645 16.191 1.00 91.88 166 THR A O 1
ATOM 1351 N N . ALA A 1 167 ? -0.559 -3.906 15.237 1.00 92.62 167 ALA A N 1
ATOM 1352 C CA . ALA A 1 167 ? 0.173 -5.157 15.431 1.00 92.62 167 ALA A CA 1
ATOM 1353 C C . ALA A 1 167 ? 1.448 -5.219 14.579 1.00 92.62 167 ALA A C 1
ATOM 1355 O O . ALA A 1 167 ? 2.478 -5.701 15.050 1.00 92.62 167 ALA A O 1
ATOM 1356 N N . PHE A 1 168 ? 1.381 -4.708 13.350 1.00 91.38 168 PHE A N 1
ATOM 1357 C CA . PHE A 1 168 ? 2.514 -4.616 12.440 1.00 91.38 168 PHE A CA 1
ATOM 1358 C C . PHE A 1 168 ? 3.608 -3.704 13.002 1.00 91.38 168 PHE A C 1
ATOM 1360 O O . PHE A 1 168 ? 4.763 -4.116 13.085 1.00 91.38 168 PHE A O 1
ATOM 1367 N N . VAL A 1 169 ? 3.237 -2.525 13.502 1.00 91.75 169 VAL A N 1
ATOM 1368 C CA . VAL A 1 169 ? 4.185 -1.586 14.112 1.00 91.75 169 VAL A CA 1
ATOM 1369 C C . VAL A 1 169 ? 4.806 -2.134 15.400 1.00 91.75 169 VAL A C 1
ATOM 1371 O O . VAL A 1 169 ? 6.021 -2.064 15.580 1.00 91.75 169 VAL A O 1
ATOM 1374 N N . LYS A 1 170 ? 4.021 -2.796 16.261 1.00 93.12 170 LYS A N 1
ATOM 1375 C CA . LYS A 1 170 ? 4.538 -3.466 17.474 1.00 93.12 170 LYS A CA 1
ATOM 1376 C C . LYS A 1 170 ? 5.590 -4.536 17.180 1.00 93.12 170 LYS A C 1
ATOM 1378 O O . LYS A 1 170 ? 6.408 -4.847 18.040 1.00 93.12 170 LYS A O 1
ATOM 1383 N N . LYS A 1 171 ? 5.567 -5.108 15.976 1.00 91.00 171 LYS A N 1
ATOM 1384 C CA . LYS A 1 171 ? 6.510 -6.125 15.506 1.00 91.00 171 LYS A CA 1
ATOM 1385 C C . LYS A 1 171 ? 7.728 -5.536 14.790 1.00 91.00 171 LYS A C 1
ATOM 1387 O O . LYS A 1 171 ? 8.466 -6.280 14.154 1.00 91.00 171 LYS A O 1
ATOM 1392 N N . ARG A 1 172 ? 7.984 -4.230 14.935 1.00 90.50 172 ARG A N 1
ATOM 1393 C CA . ARG A 1 172 ? 9.127 -3.528 14.335 1.00 90.50 172 ARG A CA 1
ATOM 1394 C C . ARG A 1 172 ? 10.463 -4.240 14.541 1.00 90.50 172 ARG A C 1
ATOM 1396 O O . ARG A 1 172 ? 11.168 -4.442 13.563 1.00 90.50 172 ARG A O 1
ATOM 1403 N N . VAL A 1 173 ? 10.790 -4.641 15.771 1.00 89.12 173 VAL A N 1
ATOM 1404 C CA . VAL A 1 173 ? 12.071 -5.310 16.075 1.00 89.12 173 VAL A CA 1
ATOM 1405 C C . VAL A 1 173 ? 12.189 -6.635 15.319 1.00 89.12 173 VAL A C 1
ATOM 1407 O O . VAL A 1 173 ? 13.210 -6.900 14.692 1.00 89.12 173 VAL A O 1
ATOM 1410 N N . ASP A 1 174 ? 11.118 -7.430 15.302 1.00 89.00 174 ASP A N 1
ATOM 1411 C CA . ASP A 1 174 ? 11.078 -8.706 14.583 1.00 89.00 174 ASP A CA 1
ATOM 1412 C C . ASP A 1 174 ? 11.213 -8.491 13.061 1.00 89.00 174 ASP A C 1
ATOM 1414 O O . ASP A 1 174 ? 11.883 -9.264 12.379 1.00 89.00 174 ASP A O 1
ATOM 1418 N N . ILE A 1 175 ? 10.614 -7.422 12.520 1.00 86.81 175 ILE A N 1
ATOM 1419 C CA . ILE A 1 175 ? 10.730 -7.037 11.103 1.00 86.81 175 ILE A CA 1
ATOM 1420 C C . ILE A 1 175 ? 12.151 -6.555 10.782 1.00 86.81 175 ILE A C 1
ATOM 1422 O O . ILE A 1 175 ? 12.709 -6.937 9.758 1.00 86.81 175 ILE A O 1
ATOM 1426 N N . GLU A 1 176 ? 12.764 -5.742 11.640 1.00 86.81 176 GLU A N 1
ATOM 1427 C CA . GLU A 1 176 ? 14.152 -5.296 11.482 1.00 86.81 176 GLU A CA 1
ATOM 1428 C C . GLU A 1 176 ? 15.118 -6.488 11.513 1.00 86.81 176 GLU A C 1
ATOM 1430 O O . GLU A 1 176 ? 16.000 -6.588 10.658 1.00 86.81 176 GLU A O 1
ATOM 1435 N N . GLN A 1 177 ? 14.903 -7.440 12.424 1.00 87.06 177 GLN A N 1
ATOM 1436 C CA . GLN A 1 177 ? 15.673 -8.680 12.490 1.00 87.06 177 GLN A CA 1
ATOM 1437 C C . GLN A 1 177 ? 15.463 -9.550 11.242 1.00 87.06 177 GLN A C 1
ATOM 1439 O O . GLN A 1 177 ? 16.423 -10.116 10.715 1.00 87.06 177 GLN A O 1
ATOM 1444 N N . LEU A 1 178 ? 14.232 -9.620 10.725 1.00 84.94 178 LEU A N 1
ATOM 1445 C CA . LEU A 1 178 ? 13.913 -10.305 9.471 1.00 84.94 178 LEU A CA 1
ATOM 1446 C C . LEU A 1 178 ? 14.710 -9.720 8.295 1.00 84.94 178 LEU A C 1
ATOM 1448 O O . LEU A 1 178 ? 15.247 -10.469 7.482 1.00 84.94 178 LEU A O 1
ATOM 1452 N N . MET A 1 179 ? 14.833 -8.390 8.232 1.00 80.69 179 MET A N 1
ATOM 1453 C CA . MET A 1 179 ? 15.588 -7.683 7.187 1.00 80.69 179 MET A CA 1
ATOM 1454 C C . MET A 1 179 ? 17.099 -7.910 7.259 1.00 80.69 179 MET A C 1
ATOM 1456 O O . MET A 1 179 ? 17.783 -7.759 6.251 1.00 80.69 179 MET A O 1
ATOM 1460 N N . GLN A 1 180 ? 17.619 -8.267 8.431 1.00 80.19 180 GLN A N 1
ATOM 1461 C CA . GLN A 1 180 ? 19.037 -8.566 8.643 1.00 80.19 180 GLN A CA 1
ATOM 1462 C C . GLN A 1 180 ? 19.355 -10.061 8.485 1.00 80.19 180 GLN A C 1
ATOM 1464 O O . GLN A 1 180 ? 20.514 -10.459 8.608 1.00 80.19 180 GLN A O 1
ATOM 1469 N N . SER A 1 181 ? 18.351 -10.911 8.237 1.00 75.88 181 SER A N 1
ATOM 1470 C CA . SER A 1 181 ? 18.563 -12.355 8.193 1.00 75.88 181 SER A CA 1
ATOM 1471 C C . SER A 1 181 ? 19.332 -12.762 6.923 1.00 75.88 181 SER A C 1
ATOM 1473 O O . SER A 1 181 ? 18.932 -12.366 5.827 1.00 75.88 181 SER A O 1
ATOM 1475 N N . PRO A 1 182 ? 20.376 -13.604 7.028 1.00 68.75 182 PRO A N 1
ATOM 1476 C CA . PRO A 1 182 ? 21.172 -14.047 5.880 1.00 68.75 182 PRO A CA 1
ATOM 1477 C C . PRO A 1 182 ? 20.446 -15.068 4.989 1.00 68.75 182 PRO A C 1
ATOM 1479 O O . PRO A 1 182 ? 20.948 -15.428 3.924 1.00 68.75 182 PRO A O 1
ATOM 1482 N N . THR A 1 183 ? 19.281 -15.563 5.417 1.00 67.00 183 THR A N 1
ATOM 1483 C CA . THR A 1 183 ? 18.561 -16.646 4.745 1.00 67.00 183 THR A CA 1
ATOM 1484 C C . THR A 1 183 ? 17.391 -16.085 3.927 1.00 67.00 183 THR A C 1
ATOM 1486 O O . THR A 1 183 ? 16.417 -15.602 4.511 1.00 67.00 183 THR A O 1
ATOM 1489 N N . PRO A 1 184 ? 17.418 -16.184 2.585 1.00 60.94 184 PRO A N 1
ATOM 1490 C CA . PRO A 1 184 ? 16.356 -15.680 1.718 1.00 60.94 184 PRO A CA 1
ATOM 1491 C C . PRO A 1 184 ? 15.166 -16.646 1.702 1.00 60.94 184 PRO A C 1
ATOM 1493 O O . PRO A 1 184 ? 14.995 -17.392 0.748 1.00 60.94 184 PRO A O 1
ATOM 1496 N N . SER A 1 185 ? 14.409 -16.716 2.797 1.00 62.25 185 SER A N 1
ATOM 1497 C CA . SER A 1 185 ? 13.112 -17.424 2.937 1.00 62.25 185 SER A CA 1
ATOM 1498 C C . SER A 1 185 ? 12.467 -17.187 4.312 1.00 62.25 185 SER A C 1
ATOM 1500 O O . SER A 1 185 ? 11.492 -17.845 4.679 1.00 62.25 185 SER A O 1
ATOM 1502 N N . SER A 1 186 ? 13.033 -16.296 5.129 1.00 77.00 186 SER A N 1
ATOM 1503 C CA . SER A 1 186 ? 12.468 -15.973 6.428 1.00 77.00 186 SER A CA 1
ATOM 1504 C C . SER A 1 186 ? 11.131 -15.250 6.231 1.00 77.00 186 SER A C 1
ATOM 1506 O O . SER A 1 186 ? 10.978 -14.379 5.366 1.00 77.00 186 SER A O 1
ATOM 1508 N N . SER A 1 187 ? 10.126 -15.651 7.009 1.00 83.50 187 SER A N 1
ATOM 1509 C CA . SER A 1 187 ? 8.790 -15.065 6.939 1.00 83.50 187 SER A CA 1
ATOM 1510 C C . SER A 1 187 ? 8.207 -14.839 8.326 1.00 83.50 187 SER A C 1
ATOM 1512 O O . SER A 1 187 ? 8.511 -15.554 9.279 1.00 83.50 187 SER A O 1
ATOM 1514 N N . LEU A 1 188 ? 7.366 -13.817 8.422 1.00 87.00 188 LEU A N 1
ATOM 1515 C CA . LEU A 1 188 ? 6.683 -13.393 9.630 1.00 87.00 188 LEU A CA 1
ATOM 1516 C C . LEU A 1 188 ? 5.214 -13.145 9.295 1.00 87.00 188 LEU A C 1
ATOM 1518 O O . LEU A 1 188 ? 4.902 -12.399 8.369 1.00 87.00 188 LEU A O 1
ATOM 1522 N N . VAL A 1 189 ? 4.301 -13.756 10.048 1.00 87.44 189 VAL A N 1
ATOM 1523 C CA . VAL A 1 189 ? 2.857 -13.552 9.880 1.00 87.44 189 VAL A CA 1
ATOM 1524 C C . VAL A 1 189 ? 2.328 -12.725 11.043 1.00 87.44 189 VAL A C 1
ATOM 1526 O O . VAL A 1 189 ? 2.478 -13.103 12.203 1.00 87.44 189 VAL A O 1
ATOM 1529 N N . ILE A 1 190 ? 1.684 -11.602 10.731 1.00 86.94 190 ILE A N 1
ATOM 1530 C CA . ILE A 1 190 ? 1.128 -10.663 11.708 1.00 86.94 190 ILE A CA 1
ATOM 1531 C C . ILE A 1 190 ? -0.346 -10.459 11.378 1.00 86.94 190 ILE A C 1
ATOM 1533 O O . ILE A 1 190 ? -0.683 -9.806 10.398 1.00 86.94 190 ILE A O 1
ATOM 1537 N N . GLN A 1 191 ? -1.239 -11.051 12.175 1.00 85.12 191 GLN A N 1
ATOM 1538 C CA . GLN A 1 191 ? -2.696 -10.959 11.978 1.00 85.12 191 GLN A CA 1
ATOM 1539 C C . GLN A 1 191 ? -3.168 -11.289 10.544 1.00 85.12 191 GLN A C 1
ATOM 1541 O O . GLN A 1 191 ? -4.115 -10.700 10.038 1.00 85.12 191 GLN A O 1
ATOM 1546 N N . GLY A 1 192 ? -2.502 -12.235 9.873 1.00 84.81 192 GLY A N 1
ATOM 1547 C CA . GLY A 1 192 ? -2.804 -12.628 8.491 1.00 84.81 192 GLY A CA 1
ATOM 1548 C C . GLY A 1 192 ? -2.028 -11.858 7.416 1.00 84.81 192 GLY A C 1
ATOM 1549 O O . GLY A 1 192 ? -2.014 -12.298 6.268 1.00 84.81 192 GLY A O 1
ATOM 1550 N N . LEU A 1 193 ? -1.333 -10.770 7.769 1.00 89.44 193 LEU A N 1
ATOM 1551 C CA . LEU A 1 193 ? -0.349 -10.124 6.902 1.00 89.44 193 LEU A CA 1
ATOM 1552 C C . LEU A 1 193 ? 0.958 -10.921 6.941 1.00 89.44 193 LEU A C 1
ATOM 1554 O O . LEU A 1 193 ? 1.647 -10.958 7.960 1.00 89.44 193 LEU A O 1
ATOM 1558 N N . GLN A 1 194 ? 1.301 -11.559 5.831 1.00 89.62 194 GLN A N 1
ATOM 1559 C CA . GLN A 1 194 ? 2.555 -12.280 5.665 1.00 89.62 194 GLN A CA 1
ATOM 1560 C C . GLN A 1 194 ? 3.630 -11.329 5.133 1.00 89.62 194 GLN A C 1
ATOM 1562 O O . GLN A 1 194 ? 3.480 -10.747 4.060 1.00 89.62 194 GLN A O 1
ATOM 1567 N N . THR A 1 195 ? 4.718 -11.195 5.880 1.00 88.69 195 THR A N 1
ATOM 1568 C CA . THR A 1 195 ? 5.931 -10.470 5.497 1.00 88.69 195 THR A CA 1
ATOM 1569 C C . THR A 1 195 ? 7.013 -11.494 5.202 1.00 88.69 195 THR A C 1
ATOM 1571 O O . THR A 1 195 ? 7.366 -12.280 6.073 1.00 88.69 195 THR A O 1
ATOM 1574 N N . GLU A 1 196 ? 7.522 -11.521 3.979 1.00 88.19 196 GLU A N 1
ATOM 1575 C CA . GLU A 1 196 ? 8.495 -12.516 3.520 1.00 88.19 196 GLU A CA 1
ATOM 1576 C C . GLU A 1 196 ? 9.679 -11.820 2.849 1.00 88.19 196 GLU A C 1
ATOM 1578 O O . GLU A 1 196 ? 9.484 -10.881 2.071 1.00 88.19 196 GLU A O 1
ATOM 1583 N N . LEU A 1 197 ? 10.900 -12.279 3.125 1.00 85.50 197 LEU A N 1
ATOM 1584 C CA . LEU A 1 197 ? 12.084 -11.835 2.397 1.00 85.50 197 LEU A CA 1
ATOM 1585 C C . LEU A 1 197 ? 12.250 -12.678 1.126 1.00 85.50 197 LEU A C 1
ATOM 1587 O O . LEU A 1 197 ? 12.369 -13.899 1.185 1.00 85.50 197 LEU A O 1
ATOM 1591 N N . VAL A 1 198 ? 12.239 -12.021 -0.033 1.00 84.44 198 VAL A N 1
ATOM 1592 C CA . VAL A 1 198 ? 12.253 -12.663 -1.353 1.00 84.44 198 VAL A CA 1
ATOM 1593 C C . VAL A 1 198 ? 13.346 -12.078 -2.237 1.00 84.44 198 VAL A C 1
ATOM 1595 O O . VAL A 1 198 ? 13.566 -10.868 -2.254 1.00 84.44 198 VAL A O 1
ATOM 1598 N N . LYS A 1 199 ? 13.991 -12.924 -3.043 1.00 84.25 199 LYS A N 1
ATOM 1599 C CA . LYS A 1 199 ? 14.947 -12.475 -4.059 1.00 84.25 199 LYS A CA 1
ATOM 1600 C C . LYS A 1 199 ? 14.252 -12.214 -5.387 1.00 84.25 199 LYS A C 1
ATOM 1602 O O . LYS A 1 199 ? 13.594 -13.091 -5.940 1.00 84.25 199 LYS A O 1
ATOM 1607 N N . ILE A 1 200 ? 14.440 -11.015 -5.928 1.00 79.81 200 ILE A N 1
ATOM 1608 C CA . ILE A 1 200 ? 13.996 -10.644 -7.275 1.00 79.81 200 ILE A CA 1
ATOM 1609 C C . ILE A 1 200 ? 15.229 -10.165 -8.032 1.00 79.81 200 ILE A C 1
ATOM 1611 O O . ILE A 1 200 ? 15.834 -9.171 -7.642 1.00 79.81 200 ILE A O 1
ATOM 1615 N N . HIS A 1 201 ? 15.608 -10.876 -9.098 1.00 80.56 201 HIS A N 1
ATOM 1616 C CA . HIS A 1 201 ? 16.841 -10.611 -9.857 1.00 80.56 201 HIS A CA 1
ATOM 1617 C C . HIS A 1 201 ? 18.099 -10.540 -8.968 1.00 80.56 201 HIS A C 1
ATOM 1619 O O . HIS A 1 201 ? 18.918 -9.644 -9.127 1.00 80.56 201 HIS A O 1
ATOM 1625 N N . ASP A 1 202 ? 18.211 -11.471 -8.014 1.00 78.06 202 ASP A N 1
ATOM 1626 C CA . ASP A 1 202 ? 19.291 -11.554 -7.013 1.00 78.06 202 ASP A CA 1
ATOM 1627 C C . ASP A 1 202 ? 19.405 -10.350 -6.057 1.00 78.06 202 ASP A C 1
ATOM 1629 O O . ASP A 1 202 ? 20.385 -10.192 -5.337 1.00 78.06 202 ASP A O 1
ATOM 1633 N N . VAL A 1 203 ? 18.364 -9.517 -6.002 1.00 78.88 203 VAL A N 1
ATOM 1634 C CA . VAL A 1 203 ? 18.237 -8.432 -5.028 1.00 78.88 203 VAL A CA 1
ATOM 1635 C C . VAL A 1 203 ? 17.217 -8.823 -3.968 1.00 78.88 203 VAL A C 1
ATOM 1637 O O . VAL A 1 203 ? 16.099 -9.239 -4.297 1.00 78.88 203 VAL A O 1
ATOM 1640 N N . ASP A 1 204 ? 17.571 -8.635 -2.700 1.00 79.12 204 ASP A N 1
ATOM 1641 C CA . ASP A 1 204 ? 16.659 -8.857 -1.582 1.00 79.12 204 ASP A CA 1
ATOM 1642 C C . ASP A 1 204 ? 15.535 -7.813 -1.579 1.00 79.12 204 ASP A C 1
ATOM 1644 O O . ASP A 1 204 ? 15.741 -6.602 -1.720 1.00 79.12 204 ASP A O 1
ATOM 1648 N N . ASN A 1 205 ? 14.309 -8.304 -1.460 1.00 83.69 205 ASN A N 1
ATOM 1649 C CA . ASN A 1 205 ? 13.081 -7.528 -1.428 1.00 83.69 205 ASN A CA 1
ATOM 1650 C C . ASN A 1 205 ? 12.175 -8.058 -0.319 1.00 83.69 205 ASN A C 1
ATOM 1652 O O . ASN A 1 205 ? 12.287 -9.202 0.112 1.00 83.69 205 ASN A O 1
ATOM 1656 N N . VAL A 1 206 ? 11.221 -7.235 0.101 1.00 86.50 206 VAL A N 1
ATOM 1657 C CA . VAL A 1 206 ? 10.203 -7.628 1.073 1.00 86.50 206 VAL A CA 1
ATOM 1658 C C . VAL A 1 206 ? 8.884 -7.798 0.360 1.00 86.50 206 VAL A C 1
ATOM 1660 O O . VAL A 1 206 ? 8.417 -6.883 -0.312 1.00 86.50 206 VAL A O 1
ATOM 1663 N N . LYS A 1 207 ? 8.245 -8.943 0.519 1.00 89.25 207 LYS A N 1
ATOM 1664 C CA . LYS A 1 207 ? 6.905 -9.195 0.014 1.00 89.25 207 LYS A CA 1
ATOM 1665 C C . LYS A 1 207 ? 5.923 -9.114 1.175 1.00 89.25 207 LYS A C 1
ATOM 1667 O O . LYS A 1 207 ? 5.972 -9.924 2.093 1.00 89.25 207 LYS A O 1
ATOM 1672 N N . LEU A 1 208 ? 5.023 -8.142 1.112 1.00 89.88 208 LEU A N 1
ATOM 1673 C CA . LEU A 1 208 ? 3.843 -8.063 1.964 1.00 89.88 208 LEU A CA 1
ATOM 1674 C C . LEU A 1 208 ? 2.698 -8.761 1.247 1.00 89.88 208 LEU A C 1
ATOM 1676 O O . LEU A 1 208 ? 2.369 -8.385 0.126 1.00 89.88 208 LEU A O 1
ATOM 1680 N N . SER A 1 209 ? 2.090 -9.763 1.866 1.00 90.06 209 SER A N 1
ATOM 1681 C CA . SER A 1 209 ? 0.971 -10.508 1.292 1.00 90.06 209 SER A CA 1
ATOM 1682 C C . SER A 1 209 ? -0.186 -10.538 2.273 1.00 90.06 209 SER A C 1
ATOM 1684 O O . SER A 1 209 ? -0.017 -10.915 3.428 1.00 90.06 209 SER A O 1
ATOM 1686 N N . LEU A 1 210 ? -1.371 -10.161 1.804 1.00 89.62 210 LEU A N 1
ATOM 1687 C CA . LEU A 1 210 ? -2.609 -10.287 2.558 1.00 89.62 210 LEU A CA 1
ATOM 1688 C C . LEU A 1 210 ? -3.671 -10.887 1.642 1.00 89.62 210 LEU A C 1
ATOM 1690 O O . LEU A 1 210 ? -3.991 -10.342 0.578 1.00 89.62 210 LEU A O 1
ATOM 1694 N N . CYS A 1 211 ? -4.217 -12.029 2.054 1.00 82.00 211 CYS A N 1
ATOM 1695 C CA . CYS A 1 211 ? -5.150 -12.819 1.256 1.00 82.00 211 CYS A CA 1
ATOM 1696 C C . CYS A 1 211 ? -4.561 -13.167 -0.130 1.00 82.00 211 CYS A C 1
ATOM 1698 O O . CYS A 1 211 ? -3.607 -13.932 -0.221 1.00 82.00 211 CYS A O 1
ATOM 1700 N N . LYS A 1 212 ? -5.122 -12.611 -1.217 1.00 81.81 212 LYS A N 1
ATOM 1701 C CA . LYS A 1 212 ? -4.683 -12.836 -2.612 1.00 81.81 212 LYS A CA 1
ATOM 1702 C C . LYS A 1 212 ? -3.899 -11.662 -3.206 1.00 81.81 212 LYS A C 1
ATOM 1704 O O . LYS A 1 212 ? -3.579 -11.678 -4.391 1.00 81.81 212 LYS A O 1
ATOM 1709 N N . LYS A 1 213 ? -3.632 -10.622 -2.415 1.00 86.44 213 LYS A N 1
ATOM 1710 C CA . LYS A 1 213 ? -2.912 -9.427 -2.859 1.00 86.44 213 LYS A CA 1
ATOM 1711 C C . LYS A 1 213 ? -1.522 -9.425 -2.250 1.00 86.44 213 LYS A C 1
ATOM 1713 O O . LYS A 1 213 ? -1.358 -9.759 -1.080 1.00 86.44 213 LYS A O 1
ATOM 1718 N N . CYS A 1 214 ? -0.533 -9.018 -3.034 1.00 87.25 214 CYS A N 1
ATOM 1719 C CA . CYS A 1 214 ? 0.817 -8.831 -2.529 1.00 87.25 214 CYS A CA 1
ATOM 1720 C C . CYS A 1 214 ? 1.440 -7.541 -3.053 1.00 87.25 214 CYS A C 1
ATOM 1722 O O . CYS A 1 214 ? 1.162 -7.104 -4.170 1.00 87.25 214 CYS A O 1
ATOM 1724 N N . LEU A 1 215 ? 2.286 -6.935 -2.233 1.00 87.38 215 LEU A N 1
ATOM 1725 C CA . LEU A 1 215 ? 3.077 -5.771 -2.573 1.00 87.38 215 LEU A CA 1
ATOM 1726 C C . LEU A 1 215 ? 4.537 -6.095 -2.299 1.00 87.38 215 LEU A C 1
ATOM 1728 O O . LEU A 1 215 ? 4.895 -6.553 -1.217 1.00 87.38 215 LEU A O 1
ATOM 1732 N N . TYR A 1 216 ? 5.389 -5.810 -3.269 1.00 85.69 216 TYR A N 1
ATOM 1733 C CA . TYR A 1 216 ? 6.825 -5.887 -3.064 1.00 85.69 216 TYR A CA 1
ATOM 1734 C C . TYR A 1 216 ? 7.296 -4.527 -2.589 1.00 85.69 216 TYR A C 1
ATOM 1736 O O . TYR A 1 216 ? 7.009 -3.518 -3.227 1.00 85.69 216 TYR A O 1
ATOM 1744 N N . THR A 1 217 ? 8.026 -4.469 -1.490 1.00 78.12 217 THR A N 1
ATOM 1745 C CA . THR A 1 217 ? 8.595 -3.266 -0.889 1.00 78.12 217 THR A CA 1
ATOM 1746 C C . THR A 1 217 ? 10.118 -3.434 -0.844 1.00 78.12 217 THR A C 1
ATOM 1748 O O . THR A 1 217 ? 10.618 -4.534 -0.629 1.00 78.12 217 THR A O 1
ATOM 1751 N N . LYS A 1 218 ? 10.865 -2.365 -1.151 1.00 72.62 218 LYS A N 1
ATOM 1752 C CA . LYS A 1 218 ? 12.329 -2.321 -0.923 1.00 72.62 218 LYS A CA 1
ATOM 1753 C C . LYS A 1 218 ? 12.530 -1.835 0.544 1.00 72.62 218 LYS A C 1
ATOM 1755 O O . LYS A 1 218 ? 11.533 -1.896 1.264 1.00 72.62 218 LYS A O 1
ATOM 1760 N N . PRO A 1 219 ? 13.660 -1.289 1.060 1.00 63.72 219 PRO A N 1
ATOM 1761 C CA . PRO A 1 219 ? 13.748 -0.935 2.493 1.00 63.72 219 PRO A CA 1
ATOM 1762 C C . PRO A 1 219 ? 12.777 0.180 2.955 1.00 63.72 219 PRO A C 1
ATOM 1764 O O . PRO A 1 219 ? 12.785 0.565 4.117 1.00 63.72 219 PRO A O 1
ATOM 1767 N N . SER A 1 220 ? 11.873 0.651 2.085 1.00 74.19 220 SER A N 1
ATOM 1768 C CA . SER A 1 220 ? 10.704 1.481 2.402 1.00 74.19 220 SER A CA 1
ATOM 1769 C C . SER A 1 220 ? 9.808 0.939 3.524 1.00 74.19 220 SER A C 1
ATOM 1771 O O . SER A 1 220 ? 8.997 1.697 4.043 1.00 74.19 220 SER A O 1
ATOM 1773 N N . ILE A 1 221 ? 9.910 -0.344 3.896 1.00 82.69 221 ILE A N 1
ATOM 1774 C CA . ILE A 1 221 ? 9.156 -0.893 5.032 1.00 82.69 221 ILE A CA 1
ATOM 1775 C C . ILE A 1 221 ? 9.565 -0.247 6.363 1.00 82.69 221 ILE A C 1
ATOM 1777 O O . ILE A 1 221 ? 8.704 -0.003 7.197 1.00 82.69 221 ILE A O 1
ATOM 1781 N N . LEU A 1 222 ? 10.844 0.108 6.534 1.00 84.94 222 LEU A N 1
ATOM 1782 C CA . LEU A 1 222 ? 11.322 0.776 7.748 1.00 84.94 222 LEU A CA 1
ATOM 1783 C C . LEU A 1 222 ? 10.807 2.213 7.815 1.00 84.94 222 LEU A C 1
ATOM 1785 O O . LEU A 1 222 ? 10.233 2.610 8.820 1.00 84.94 222 LEU A O 1
ATOM 1789 N N . PHE A 1 223 ? 10.894 2.944 6.701 1.00 87.25 223 PHE A N 1
ATOM 1790 C CA . PHE A 1 223 ? 10.308 4.281 6.601 1.00 87.25 223 PHE A CA 1
ATOM 1791 C C . PHE A 1 223 ? 8.792 4.265 6.843 1.00 87.25 223 PHE A C 1
ATOM 1793 O O . PHE A 1 223 ? 8.250 5.151 7.487 1.00 87.25 223 PHE A O 1
ATOM 1800 N N . MET A 1 224 ? 8.089 3.232 6.371 1.00 89.69 224 MET A N 1
ATOM 1801 C CA . MET A 1 224 ? 6.666 3.060 6.664 1.00 89.69 224 MET A CA 1
ATOM 1802 C C . MET A 1 224 ? 6.409 2.938 8.174 1.00 89.69 224 MET A C 1
ATOM 1804 O O . MET A 1 224 ? 5.471 3.553 8.667 1.00 89.69 224 MET A O 1
ATOM 1808 N N . LEU A 1 225 ? 7.242 2.190 8.905 1.00 89.44 225 LEU A N 1
ATOM 1809 C CA . LEU A 1 225 ? 7.142 2.049 10.363 1.00 89.44 225 LEU A CA 1
ATOM 1810 C C . LEU A 1 225 ? 7.464 3.359 11.103 1.00 89.44 225 LEU A C 1
ATOM 1812 O O . LEU A 1 225 ? 6.848 3.643 12.124 1.00 89.44 225 LEU A O 1
ATOM 1816 N N . GLU A 1 226 ? 8.365 4.192 10.576 1.00 90.50 226 GLU A N 1
ATOM 1817 C CA . GLU A 1 226 ? 8.653 5.529 11.126 1.00 90.50 226 GLU A CA 1
ATOM 1818 C C . GLU A 1 226 ? 7.440 6.473 11.071 1.00 90.50 226 GLU A C 1
ATOM 1820 O O . GLU A 1 226 ? 7.354 7.419 11.853 1.00 90.50 226 GLU A O 1
ATOM 1825 N N . LEU A 1 227 ? 6.468 6.200 10.192 1.00 90.50 227 LEU A N 1
ATOM 1826 C CA . LEU A 1 227 ? 5.231 6.974 10.086 1.00 90.50 227 LEU A CA 1
ATOM 1827 C C . LEU A 1 227 ? 4.188 6.621 11.160 1.00 90.50 227 LEU A C 1
ATOM 1829 O O . LEU A 1 227 ? 3.100 7.186 11.108 1.00 90.50 227 LEU A O 1
ATOM 1833 N N . GLU A 1 228 ? 4.479 5.739 12.126 1.00 92.69 228 GLU A N 1
ATOM 1834 C CA . GLU A 1 228 ? 3.551 5.307 13.191 1.00 92.69 228 GLU A CA 1
ATOM 1835 C C . GLU A 1 228 ? 2.722 6.459 13.773 1.00 92.69 228 GLU A C 1
ATOM 1837 O O . GLU A 1 228 ? 1.493 6.445 13.695 1.00 92.69 228 GLU A O 1
ATOM 1842 N N . GLN A 1 229 ? 3.392 7.483 14.308 1.00 91.12 229 GLN A N 1
ATOM 1843 C CA . GLN A 1 229 ? 2.720 8.601 14.975 1.00 91.12 229 GLN A CA 1
ATOM 1844 C C . GLN A 1 229 ? 1.895 9.442 13.996 1.00 91.12 229 GLN A C 1
ATOM 1846 O O . GLN A 1 229 ? 0.806 9.904 14.335 1.00 91.12 229 GLN A O 1
ATOM 1851 N N . CYS A 1 230 ? 2.387 9.624 12.766 1.00 92.44 230 CYS A N 1
ATOM 1852 C CA . CYS A 1 230 ? 1.658 10.339 11.723 1.00 92.44 230 CYS A CA 1
ATOM 1853 C C . CYS A 1 230 ? 0.391 9.586 11.313 1.00 92.44 230 CYS A C 1
ATOM 1855 O O . CYS A 1 230 ? -0.654 10.206 11.122 1.00 92.44 230 CYS A O 1
ATOM 1857 N N . VAL A 1 231 ? 0.481 8.263 11.180 1.00 92.38 231 VAL A N 1
ATOM 1858 C CA . VAL A 1 231 ? -0.649 7.406 10.820 1.00 92.38 231 VAL A CA 1
ATOM 1859 C C . VAL A 1 231 ? -1.692 7.422 11.925 1.00 92.38 231 VAL A C 1
ATOM 1861 O O . VAL A 1 231 ? -2.861 7.659 11.634 1.00 92.38 231 VAL A O 1
ATOM 1864 N N . GLU A 1 232 ? -1.274 7.262 13.180 1.00 93.00 232 GLU A N 1
ATOM 1865 C CA . GLU A 1 232 ? -2.181 7.270 14.329 1.00 93.00 232 GLU A CA 1
ATOM 1866 C C . GLU A 1 232 ? -2.914 8.608 14.471 1.00 93.00 232 GLU A C 1
ATOM 1868 O O . GLU A 1 232 ? -4.133 8.642 14.649 1.00 93.00 232 GLU A O 1
ATOM 1873 N N . HIS A 1 233 ? -2.187 9.721 14.331 1.00 92.50 233 HIS A N 1
ATOM 1874 C CA . HIS A 1 233 ? -2.763 11.058 14.417 1.00 92.50 233 HIS A CA 1
ATOM 1875 C C . HIS A 1 233 ? -3.825 11.292 13.337 1.00 92.50 233 HIS A C 1
ATOM 1877 O O . HIS A 1 233 ? -4.953 11.671 13.650 1.00 92.50 233 HIS A O 1
ATOM 1883 N N . VAL A 1 234 ? -3.488 11.007 12.074 1.00 92.31 234 VAL A N 1
ATOM 1884 C CA . VAL A 1 234 ? -4.417 11.174 10.946 1.00 92.31 234 VAL A CA 1
ATOM 1885 C C . VAL A 1 234 ? -5.607 10.223 11.069 1.00 92.31 234 VAL A C 1
ATOM 1887 O O . VAL A 1 234 ? -6.736 10.615 10.784 1.00 92.31 234 VAL A O 1
ATOM 1890 N N . TYR A 1 235 ? -5.387 8.984 11.513 1.00 93.75 235 TYR A N 1
ATOM 1891 C CA . TYR A 1 235 ? -6.462 8.021 11.735 1.00 93.75 235 TYR A CA 1
ATOM 1892 C C . TYR A 1 235 ? -7.466 8.536 12.775 1.00 93.75 235 TYR A C 1
ATOM 1894 O O . TYR A 1 235 ? -8.675 8.539 12.524 1.00 93.75 235 TYR A O 1
ATOM 1902 N N . CYS A 1 236 ? -6.972 9.021 13.918 1.00 93.19 236 CYS A N 1
ATOM 1903 C CA . CYS A 1 236 ? -7.806 9.575 14.983 1.00 93.19 236 CYS A CA 1
ATOM 1904 C C . CYS A 1 236 ? -8.561 10.831 14.531 1.00 93.19 236 CYS A C 1
ATOM 1906 O O . CYS A 1 236 ? -9.750 10.961 14.819 1.00 93.19 236 CYS A O 1
ATOM 1908 N N . GLU A 1 237 ? -7.898 11.732 13.802 1.00 93.00 237 GLU A N 1
ATOM 1909 C CA . GLU A 1 237 ? -8.522 12.926 13.227 1.00 93.00 237 GLU A CA 1
ATOM 1910 C C . GLU A 1 237 ? -9.672 12.543 12.283 1.00 93.00 237 GLU A C 1
ATOM 1912 O O . GLU A 1 237 ? -10.796 13.021 12.437 1.00 93.00 237 GLU A O 1
ATOM 1917 N N . LEU A 1 238 ? -9.437 11.617 11.350 1.00 92.19 238 LEU A N 1
ATOM 1918 C CA . LEU A 1 238 ? -10.455 11.183 10.392 1.00 92.19 238 LEU A CA 1
ATOM 1919 C C . LEU A 1 238 ? -11.628 10.450 11.053 1.00 92.19 238 LEU A C 1
ATOM 1921 O O . LEU A 1 238 ? -12.765 10.593 10.595 1.00 92.19 238 LEU A O 1
ATOM 1925 N N . CYS A 1 239 ? -11.392 9.725 12.152 1.00 93.50 239 CYS A N 1
ATOM 1926 C CA . CYS A 1 239 ? -12.458 9.063 12.906 1.00 93.50 239 CYS A CA 1
ATOM 1927 C C . CYS A 1 239 ? -13.525 10.057 13.383 1.00 93.50 239 CYS A C 1
ATOM 1929 O O . CYS A 1 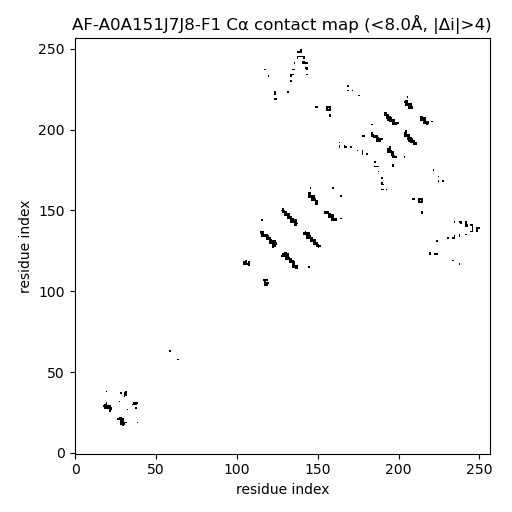239 ? -14.710 9.722 13.360 1.00 93.50 239 CYS A O 1
ATOM 1931 N N . GLN A 1 240 ? -13.142 11.293 13.727 1.00 93.81 240 GLN A N 1
ATOM 1932 C CA . GLN A 1 240 ? -14.074 12.332 14.187 1.00 93.81 240 GLN A CA 1
ATOM 1933 C C . GLN A 1 240 ? -15.097 12.730 13.111 1.00 93.81 240 GLN A C 1
ATOM 1935 O O . GLN A 1 240 ? -16.211 13.143 13.430 1.00 93.81 240 GLN A O 1
ATOM 1940 N N . TYR A 1 241 ? -14.757 12.557 11.831 1.00 91.81 241 TYR A N 1
ATOM 1941 C CA . TYR A 1 241 ? -15.614 12.935 10.707 1.00 91.81 241 TYR A CA 1
ATOM 1942 C C . TYR A 1 241 ? -16.513 11.795 10.201 1.00 91.81 241 TYR A C 1
ATOM 1944 O O . TYR A 1 241 ? -17.462 12.057 9.459 1.00 91.81 241 TYR A O 1
ATOM 1952 N N . THR A 1 242 ? -16.269 10.542 10.603 1.00 92.69 242 THR A N 1
ATOM 1953 C CA . THR A 1 242 ? -16.972 9.349 10.076 1.00 92.69 242 THR A CA 1
ATOM 1954 C C . THR A 1 242 ? -18.490 9.404 10.247 1.00 92.69 242 THR A C 1
ATOM 1956 O O . THR A 1 242 ? -19.228 9.096 9.308 1.00 92.69 242 THR A O 1
ATOM 1959 N N . ASN A 1 243 ? -18.974 9.870 11.402 1.00 91.62 243 ASN A N 1
ATOM 1960 C CA . ASN A 1 243 ? -20.407 10.016 11.670 1.00 91.62 243 ASN A CA 1
ATOM 1961 C C . ASN A 1 243 ? -21.051 11.048 10.735 1.00 91.62 243 ASN A C 1
ATOM 1963 O O . ASN A 1 243 ? -22.060 10.764 10.094 1.00 91.62 243 ASN A O 1
ATOM 1967 N N . GLY A 1 244 ? -20.433 12.224 10.595 1.00 91.56 244 GLY A N 1
ATOM 1968 C CA . GLY A 1 244 ? -20.934 13.276 9.709 1.00 91.56 244 GLY A CA 1
ATOM 1969 C C . GLY A 1 244 ? -20.936 12.854 8.237 1.00 91.56 244 GLY A C 1
ATOM 1970 O O . GLY A 1 244 ? -21.861 13.191 7.498 1.00 91.56 244 GLY A O 1
ATOM 1971 N N . VAL A 1 245 ? -19.930 12.084 7.813 1.00 89.75 245 VAL A N 1
ATOM 1972 C CA . VAL A 1 245 ? -19.881 11.491 6.469 1.00 89.75 245 VAL A CA 1
ATOM 1973 C C . VAL A 1 245 ? -20.997 10.465 6.284 1.00 89.75 245 VAL A C 1
ATOM 1975 O O . VAL A 1 245 ? -21.697 10.524 5.275 1.00 89.75 245 VAL A O 1
ATOM 1978 N N . SER A 1 246 ? -21.209 9.580 7.261 1.00 91.38 246 SER A N 1
ATOM 1979 C CA . SER A 1 246 ? -22.251 8.547 7.207 1.00 91.38 246 SER A CA 1
ATOM 1980 C C . SER A 1 246 ? -23.648 9.159 7.080 1.00 91.38 246 SER A C 1
ATOM 1982 O O . SER A 1 246 ? -24.428 8.739 6.229 1.00 91.38 246 SER A O 1
ATOM 1984 N N . GLU A 1 247 ? -23.956 10.194 7.864 1.00 91.31 247 GLU A N 1
ATOM 1985 C CA . GLU A 1 247 ? -25.250 10.887 7.803 1.00 91.31 247 GLU A CA 1
ATOM 1986 C C . GLU A 1 247 ? -25.466 11.590 6.457 1.00 91.31 247 GLU A C 1
ATOM 1988 O O . GLU A 1 247 ? -26.517 11.436 5.830 1.00 91.31 247 GLU A O 1
ATOM 1993 N N . LYS A 1 248 ? -24.447 12.293 5.944 1.00 89.81 248 LYS A N 1
ATOM 1994 C CA . LYS A 1 248 ? -24.516 12.927 4.618 1.00 89.81 248 LYS A CA 1
ATOM 1995 C C . LYS A 1 248 ? -24.667 11.904 3.496 1.00 89.81 248 LYS A C 1
ATOM 1997 O O . LYS A 1 248 ? -25.416 12.146 2.553 1.00 89.81 248 LYS A O 1
ATOM 2002 N N . PHE A 1 249 ? -23.985 10.764 3.596 1.00 88.31 249 PHE A N 1
ATOM 2003 C CA . PHE A 1 249 ? -24.110 9.683 2.627 1.00 88.31 249 PHE A CA 1
ATOM 2004 C C . PHE A 1 249 ? -25.519 9.080 2.641 1.00 88.31 249 PHE A C 1
ATOM 2006 O O . PHE A 1 249 ? -26.129 8.947 1.582 1.00 88.31 249 PHE A O 1
ATOM 2013 N N . LYS A 1 250 ? -26.082 8.791 3.823 1.00 88.31 250 LYS A N 1
ATOM 2014 C CA . LYS A 1 250 ? -27.470 8.315 3.957 1.00 88.31 250 LYS A CA 1
ATOM 2015 C C . LYS A 1 250 ? -28.470 9.304 3.363 1.00 88.31 250 LYS A C 1
ATOM 2017 O O . LYS A 1 250 ? -29.350 8.889 2.611 1.00 88.31 250 LYS A O 1
ATOM 2022 N N . TYR A 1 251 ? -28.319 10.597 3.659 1.00 87.00 251 TYR A N 1
ATOM 2023 C CA . TYR A 1 251 ? -29.159 11.651 3.088 1.00 87.00 251 TYR A CA 1
ATOM 2024 C C . TYR A 1 251 ? -29.088 11.655 1.555 1.00 87.00 251 TYR A C 1
ATOM 2026 O O . TYR A 1 251 ? -30.115 11.600 0.884 1.00 87.00 251 TYR A O 1
ATOM 2034 N N . PHE A 1 252 ? -27.873 11.634 1.000 1.00 85.19 252 PHE A N 1
ATOM 2035 C CA . PHE A 1 252 ? -27.640 11.609 -0.443 1.00 85.19 252 PHE A CA 1
ATOM 2036 C C . PHE A 1 252 ? -28.272 10.386 -1.125 1.00 85.19 252 PHE A C 1
ATOM 2038 O O . PHE A 1 252 ? -28.958 10.529 -2.133 1.00 85.19 252 PHE A O 1
ATOM 2045 N N . VAL A 1 253 ? -28.094 9.189 -0.556 1.00 85.50 253 VAL A N 1
ATOM 2046 C CA . VAL A 1 253 ? -28.676 7.944 -1.089 1.00 85.50 253 VAL A CA 1
ATOM 2047 C C . VAL A 1 253 ? -30.204 7.950 -1.011 1.00 85.50 253 VAL A C 1
ATOM 2049 O O . VAL A 1 253 ? -30.858 7.426 -1.908 1.00 85.50 253 VAL A O 1
ATOM 2052 N N . THR A 1 254 ? -30.774 8.536 0.043 1.00 85.38 254 THR A N 1
ATOM 2053 C CA . THR A 1 254 ? -32.231 8.616 0.226 1.00 85.38 254 THR A CA 1
ATOM 2054 C C . THR A 1 254 ? -32.867 9.594 -0.759 1.00 85.38 254 THR A C 1
ATOM 2056 O O . THR A 1 254 ? -33.947 9.316 -1.255 1.00 85.38 254 THR A O 1
ATOM 2059 N N . TYR A 1 255 ? -32.201 10.710 -1.068 1.00 78.81 255 TYR A N 1
ATOM 2060 C CA . TYR A 1 255 ? -32.722 11.739 -1.975 1.00 78.81 255 TYR A CA 1
ATOM 2061 C C . TYR A 1 255 ? -32.594 11.378 -3.464 1.00 78.81 255 TYR A C 1
ATOM 2063 O O . TYR A 1 255 ? -33.309 11.919 -4.300 1.00 78.81 255 TYR A O 1
ATOM 2071 N N . LEU A 1 256 ? -31.660 10.488 -3.812 1.00 73.62 256 LEU A N 1
ATOM 2072 C CA . LEU A 1 256 ? -31.461 10.010 -5.186 1.00 73.62 256 LEU A CA 1
ATOM 2073 C C . LEU A 1 256 ? -32.245 8.732 -5.524 1.00 73.62 256 LEU A C 1
ATOM 2075 O O . LEU A 1 256 ? -32.131 8.238 -6.647 1.00 73.62 256 LEU A O 1
ATOM 2079 N N . ARG A 1 257 ? -32.990 8.184 -4.562 1.00 53.50 257 ARG A N 1
ATOM 2080 C CA . ARG A 1 257 ? -33.965 7.111 -4.776 1.00 53.50 257 ARG A CA 1
ATOM 2081 C C . ARG A 1 257 ? -35.343 7.695 -5.026 1.00 53.50 257 ARG A C 1
ATOM 2083 O O . ARG A 1 257 ? -36.047 7.092 -5.863 1.00 53.50 257 ARG A O 1
#